Protein AF-A0A9W7BQ48-F1 (afdb_monomer)

Nearest PDB structures (foldseek):
  4i5k-assembly2_B  TM=8.825E-01  e=1.723E-13  Homo sapiens
  4i5l-assembly2_E  TM=8.790E-01  e=3.428E-13  Homo sapiens
  4i5n-assembly1_B  TM=8.085E-01  e=9.091E-14  Homo sapiens
  4mew-assembly1_A  TM=7.853E-01  e=2.202E-13  Homo sapiens
  5x9a-assembly1_B  TM=6.390E-01  e=7.083E-02  Ciona intestinalis

Mean predicted aligned error: 8.38 Å

Solvent-accessible surface area (backbone atoms only — not comparable to full-atom values): 18938 Å² total; per-residue (Å²): 135,61,73,70,65,63,70,73,49,79,52,48,102,82,70,46,66,57,66,67,61,51,49,53,51,51,50,47,54,50,50,44,53,50,52,48,57,56,53,57,77,43,28,85,76,74,73,63,37,31,37,64,70,33,46,31,54,52,48,57,68,42,36,74,78,26,72,77,43,50,81,55,60,76,90,48,45,66,60,44,26,48,55,53,37,48,53,50,44,52,72,64,22,77,80,69,77,60,48,33,47,48,73,59,51,57,74,28,71,67,44,50,55,54,57,47,61,65,43,88,93,56,72,51,86,82,35,71,76,27,58,65,48,40,45,52,58,50,49,54,50,58,70,38,29,78,85,68,80,75,43,35,45,70,78,31,57,59,67,49,45,74,44,95,92,54,63,41,39,58,31,66,61,46,55,52,30,47,45,61,67,46,89,47,48,70,84,64,93,53,92,82,65,63,89,54,72,33,26,35,41,65,72,53,48,49,56,49,53,54,26,71,78,29,34,81,39,73,52,16,42,50,55,52,45,61,47,58,23,79,82,50,82,40,42,37,71,67,46,54,52,60,33,39,50,50,46,46,51,54,33,47,77,69,76,40,90,63,82,56,69,69,55,58,51,51,50,53,47,67,62,34,60,32,92,45,93,70,37,38,31,70,68,28,34,61,68,45,73,48,40,34,59,57,49,32,52,44,33,19,47,47,47,27,51,52,61,75,40,43,71,61,55,54,52,57,58,55,54,68,76,66,74,82,85,82,84,83,81,90,129

Radius of gyration: 24.09 Å; Cα contacts (8 Å, |Δi|>4): 356; chains: 1; bounding box: 65×63×69 Å

Foldseek 3Di:
DDPVLLVPADADPVRHGDPVVSVVVVVLVVVLVVQLVVLCVLPPVNPQKHFLVSQLVVVLVCQCVQVLRVPDDPVCSNLLSLLLSLVCCLPQVLVNPRIHRSVCSSPDVSVVLVVVSRDPPDDLVPRCSGPVNSVVLVVLVVVLCPVPPQWHWLVSVQPRQADPVHGFRWFSLLSQLLQQQPDFADPDPDPPDDRRGGTHHSSSSSSVNSLLVPQLDLSSLSVLCSSQVVPDQWHFLVSQCSQVVRLCVVCVVVVHHDDDSVVLRVVLLVQLVDPDSGTHGSVSLNVSSCVSLSSQCRTTSVSVVCVVCVVVVVVVVVVVVVPPDDDDDDD

Organism: NCBI:txid1714386

pLDDT: mean 87.26, std 12.94, range [38.34, 98.06]

Secondary structure (DSSP, 8-state):
--HHHHTTS---TTSPPPHHHHHHHHHHHHHHHHHHHHHHTT-TTSSSEEEHHHHHHHHHHHGGGSHHHHTS-GGGHHHHHHHHHHHHHHHH-TT--SEEEHHHHHTSHHHHHHHHTTSTTS-GGG-TTSHHHHHHHHHHHHHH-SS-SSSB-HHHHTT--EETTEE--B-HHHHHHHHHHS--B-----TTPPTT--BB-HHHHHHHHHHHHTTTSHHHHHHHHHHHTTT-SSB-HHHHHHHHHHHHHHHHHTT-PPPPHHHHHHHHHHHH--SBTTBB-HHHHHHHS-HHHHHHHHHBHHHHHHHHTHHHHHHHHHHHHH-----PPP-

Structure (mmCIF, N/CA/C/O backbone):
data_AF-A0A9W7BQ48-F1
#
_entry.id   AF-A0A9W7BQ48-F1
#
loop_
_atom_site.group_PDB
_atom_site.id
_atom_site.type_symbol
_atom_site.label_atom_id
_atom_site.label_alt_id
_atom_site.label_comp_id
_atom_site.label_asym_id
_atom_site.label_entity_id
_atom_site.label_seq_id
_atom_site.pdbx_PDB_ins_code
_atom_site.Cartn_x
_atom_site.Cartn_y
_atom_site.Cartn_z
_atom_site.occupancy
_atom_site.B_iso_or_equiv
_atom_site.auth_seq_id
_atom_site.auth_comp_id
_atom_site.auth_asym_id
_atom_site.auth_atom_id
_atom_site.pdbx_PDB_model_num
ATOM 1 N N . MET A 1 1 ? 6.468 -21.454 -33.752 1.00 61.09 1 MET A N 1
ATOM 2 C CA . MET A 1 1 ? 5.159 -21.117 -33.147 1.00 61.09 1 MET A CA 1
ATOM 3 C C . MET A 1 1 ? 4.303 -22.370 -33.144 1.00 61.09 1 MET A C 1
ATOM 5 O O . MET A 1 1 ? 4.308 -23.070 -34.148 1.00 61.09 1 MET A O 1
ATOM 9 N N . SER A 1 2 ? 3.637 -22.690 -32.036 1.00 71.69 2 SER A N 1
ATOM 10 C CA . SER A 1 2 ? 2.761 -23.864 -31.950 1.00 71.69 2 SER A CA 1
ATOM 11 C C . SER A 1 2 ? 1.360 -23.558 -32.507 1.00 71.69 2 SER A C 1
ATOM 13 O O . SER A 1 2 ? 0.922 -22.407 -32.441 1.00 71.69 2 SER A O 1
ATOM 15 N N . PRO A 1 3 ? 0.606 -24.568 -32.983 1.00 67.50 3 PRO A N 1
ATOM 16 C CA . PRO A 1 3 ? -0.796 -24.403 -33.387 1.00 67.50 3 PRO A CA 1
ATOM 17 C C . PRO A 1 3 ? -1.691 -23.806 -32.285 1.00 67.50 3 PRO A C 1
ATOM 19 O O . PRO A 1 3 ? -2.599 -23.029 -32.567 1.00 67.50 3 PRO A O 1
ATOM 22 N N . SER A 1 4 ? -1.381 -24.077 -31.011 1.00 70.44 4 SER A N 1
ATOM 23 C CA . SER A 1 4 ? -2.081 -23.508 -29.849 1.00 70.44 4 SER A CA 1
ATOM 24 C C . SER A 1 4 ? -1.967 -21.980 -29.727 1.00 70.44 4 SER A C 1
ATOM 26 O O . SER A 1 4 ? -2.855 -21.338 -29.163 1.00 70.44 4 SER A O 1
ATOM 28 N N . PHE A 1 5 ? -0.915 -21.372 -30.288 1.00 69.69 5 PHE A N 1
ATOM 29 C CA . PHE A 1 5 ? -0.767 -19.915 -30.329 1.00 69.69 5 PHE A CA 1
ATOM 30 C C . PHE A 1 5 ? -1.817 -19.271 -31.243 1.00 69.69 5 PHE A C 1
ATOM 32 O O . PHE A 1 5 ? -2.400 -18.255 -30.879 1.00 69.69 5 PHE A O 1
ATOM 39 N N . PHE A 1 6 ? -2.112 -19.891 -32.390 1.00 67.69 6 PHE A N 1
ATOM 40 C CA . PHE A 1 6 ? -3.128 -19.414 -33.334 1.00 67.69 6 PHE A CA 1
ATOM 41 C C . PHE A 1 6 ? -4.556 -19.652 -32.827 1.00 67.69 6 PHE A C 1
ATOM 43 O O . PHE A 1 6 ? -5.416 -18.797 -33.010 1.00 67.69 6 PHE A O 1
ATOM 50 N N . LEU A 1 7 ? -4.793 -20.762 -32.120 1.00 69.00 7 LEU A N 1
ATOM 51 C CA . LEU A 1 7 ? -6.108 -21.108 -31.561 1.00 69.00 7 LEU A CA 1
ATOM 52 C C . LEU A 1 7 ? -6.559 -20.215 -30.395 1.00 69.00 7 LEU A C 1
ATOM 54 O O . LEU A 1 7 ? -7.709 -20.291 -29.982 1.00 69.00 7 LEU A O 1
ATOM 58 N N . SER A 1 8 ? -5.671 -19.384 -29.846 1.00 72.19 8 SER A N 1
ATOM 59 C CA . SER A 1 8 ? -6.004 -18.465 -28.747 1.00 72.19 8 SER A CA 1
ATOM 60 C C . SER A 1 8 ? -6.420 -17.067 -29.215 1.00 72.19 8 SER A C 1
ATOM 62 O O . SER A 1 8 ? -6.626 -16.187 -28.385 1.00 72.19 8 SER A O 1
ATOM 64 N N . PHE A 1 9 ? -6.553 -16.852 -30.526 1.00 78.06 9 PHE A N 1
ATOM 65 C CA . PHE A 1 9 ? -7.160 -15.646 -31.086 1.00 78.06 9 PHE A CA 1
ATOM 66 C C . PHE A 1 9 ? -8.614 -15.922 -31.464 1.00 78.06 9 PHE A C 1
ATOM 68 O O . PHE A 1 9 ? -8.902 -16.953 -32.067 1.00 78.06 9 PHE A O 1
ATOM 75 N N . THR A 1 10 ? -9.513 -14.985 -31.160 1.00 77.75 10 THR A N 1
ATOM 76 C CA . THR A 1 10 ? -10.912 -15.057 -31.596 1.00 77.75 10 THR A CA 1
ATOM 77 C C . THR A 1 10 ? -10.974 -14.878 -33.117 1.00 77.75 10 THR A C 1
ATOM 79 O O . THR A 1 10 ? -10.597 -13.804 -33.602 1.00 77.75 10 THR A O 1
ATOM 82 N N . PRO A 1 11 ? -11.397 -15.896 -33.888 1.00 78.56 11 PRO A N 1
ATOM 83 C CA . PRO A 1 11 ? -11.539 -15.765 -35.330 1.00 78.56 11 PRO A CA 1
ATOM 84 C C . PRO A 1 11 ? -12.751 -14.890 -35.667 1.00 78.56 11 PRO A C 1
ATOM 86 O O . PRO A 1 11 ? -13.749 -14.894 -34.947 1.00 78.56 11 PRO A O 1
ATOM 89 N N . ASP A 1 12 ? -12.688 -14.171 -36.785 1.00 79.94 12 ASP A N 1
ATOM 90 C CA . ASP A 1 12 ? -13.868 -13.532 -37.364 1.00 79.94 12 ASP A CA 1
ATOM 91 C C . ASP A 1 12 ? -14.854 -14.578 -37.924 1.00 79.94 12 ASP A C 1
ATOM 93 O O . ASP A 1 12 ? -14.580 -15.780 -37.965 1.00 79.94 12 ASP A O 1
ATOM 97 N N . THR A 1 13 ? -16.007 -14.123 -38.418 1.00 78.56 13 THR A N 1
ATOM 98 C CA . THR A 1 13 ? -17.033 -14.985 -39.039 1.00 78.56 13 THR A CA 1
ATOM 99 C C . THR A 1 13 ? -16.534 -15.779 -40.256 1.00 78.56 13 THR A C 1
ATOM 101 O O . THR A 1 13 ? -17.230 -16.675 -40.727 1.00 78.56 13 THR A O 1
ATOM 104 N N . LYS A 1 14 ? -15.331 -15.482 -40.767 1.00 80.25 14 LYS A N 1
ATOM 105 C CA . LYS A 1 14 ? -14.659 -16.172 -41.876 1.00 80.25 14 LYS A CA 1
ATOM 106 C C . LYS A 1 14 ? -13.442 -16.991 -41.415 1.00 80.25 14 LYS A C 1
ATOM 108 O O . LYS A 1 14 ? -12.676 -17.450 -42.259 1.00 80.25 14 LYS A O 1
ATOM 113 N N . GLY A 1 15 ? -13.243 -17.174 -40.107 1.00 79.00 15 GLY A N 1
ATOM 114 C CA . GLY A 1 15 ? -12.139 -17.955 -39.541 1.00 79.00 15 GLY A CA 1
ATOM 115 C C . GLY A 1 15 ? -10.769 -17.266 -39.588 1.00 79.00 15 GLY A C 1
ATOM 116 O O . GLY A 1 15 ? -9.749 -17.930 -39.416 1.00 79.00 15 GLY A O 1
ATOM 117 N N . ARG A 1 16 ? -10.712 -15.953 -39.841 1.00 82.81 16 ARG A N 1
ATOM 118 C CA . ARG A 1 16 ? -9.465 -15.176 -39.931 1.00 82.81 16 ARG A CA 1
ATOM 119 C C . ARG A 1 16 ? -9.164 -14.497 -38.602 1.00 82.81 16 ARG A C 1
ATOM 121 O O . ARG A 1 16 ? -10.072 -14.122 -37.870 1.00 82.81 16 ARG A O 1
ATOM 128 N N . ILE A 1 17 ? -7.885 -14.285 -38.318 1.00 84.69 17 ILE A N 1
ATOM 129 C CA . ILE A 1 17 ? -7.434 -13.566 -37.121 1.00 84.69 17 ILE A CA 1
ATOM 130 C C . ILE A 1 17 ? -7.028 -12.134 -37.476 1.00 84.69 17 ILE A C 1
ATOM 132 O O . ILE A 1 17 ? -6.494 -11.880 -38.556 1.00 84.69 17 ILE A O 1
ATOM 136 N N . SER A 1 18 ? -7.260 -11.194 -36.560 1.00 84.62 18 SER A N 1
ATOM 137 C CA . SER A 1 18 ? -6.804 -9.809 -36.716 1.00 84.62 18 SER A CA 1
ATOM 138 C C . SER A 1 18 ? -5.276 -9.750 -36.765 1.00 84.62 18 SER A C 1
ATOM 140 O O . SER A 1 18 ? -4.601 -10.172 -35.821 1.00 84.62 18 SER A O 1
ATOM 142 N N . ALA A 1 19 ? -4.731 -9.190 -37.849 1.00 82.81 19 ALA A N 1
ATOM 143 C CA . ALA A 1 19 ? -3.292 -8.992 -38.007 1.00 82.81 19 ALA A CA 1
ATOM 144 C C . ALA A 1 19 ? -2.715 -8.125 -36.876 1.00 82.81 19 ALA A C 1
ATOM 146 O O . ALA A 1 19 ? -1.655 -8.439 -36.339 1.00 82.81 19 ALA A O 1
ATOM 147 N N . THR A 1 20 ? -3.447 -7.092 -36.452 1.00 82.06 20 THR A N 1
ATOM 148 C CA . THR A 1 20 ? -3.055 -6.199 -35.355 1.00 82.06 20 THR A CA 1
ATOM 149 C C . THR A 1 20 ? -2.996 -6.939 -34.021 1.00 82.06 20 THR A C 1
ATOM 151 O O . THR A 1 20 ? -2.010 -6.833 -33.294 1.00 82.06 20 THR A O 1
ATOM 154 N N . SER A 1 21 ? -4.018 -7.742 -33.705 1.00 79.44 21 SER A N 1
ATOM 155 C CA . SER A 1 21 ? -4.054 -8.531 -32.466 1.00 79.44 21 SER A CA 1
ATOM 156 C C . SER A 1 21 ? -2.951 -9.589 -32.447 1.00 79.44 21 SER A C 1
ATOM 158 O O . SER A 1 21 ? -2.291 -9.780 -31.424 1.00 79.44 21 SER A O 1
ATOM 160 N N . PHE A 1 22 ? -2.713 -10.241 -33.589 1.00 81.56 22 PHE A N 1
ATOM 161 C CA . PHE A 1 22 ? -1.625 -11.197 -33.760 1.00 81.56 22 PHE A CA 1
ATOM 162 C C . PHE A 1 22 ? -0.256 -10.546 -33.551 1.00 81.56 22 PHE A C 1
ATOM 164 O O . PHE A 1 22 ? 0.537 -11.032 -32.743 1.00 81.56 22 PHE A O 1
ATOM 171 N N . PHE A 1 23 ? -0.003 -9.421 -34.224 1.00 80.75 23 PHE A N 1
ATOM 172 C CA . PHE A 1 23 ? 1.250 -8.682 -34.112 1.00 80.75 23 PHE A CA 1
ATOM 173 C C . PHE A 1 23 ? 1.495 -8.204 -32.678 1.00 80.75 23 PHE A C 1
ATOM 175 O O . PHE A 1 23 ? 2.565 -8.454 -32.131 1.00 80.75 23 PHE A O 1
ATOM 182 N N . LYS A 1 24 ? 0.482 -7.628 -32.015 1.00 78.56 24 LYS A N 1
ATOM 183 C CA . LYS A 1 24 ? 0.572 -7.192 -30.612 1.00 78.56 24 LYS A CA 1
ATOM 184 C C . LYS A 1 24 ? 0.992 -8.337 -29.687 1.00 78.56 24 LYS A C 1
ATOM 186 O O . LYS A 1 24 ? 1.886 -8.175 -28.859 1.00 78.56 24 LYS A O 1
ATOM 191 N N . ARG A 1 25 ? 0.391 -9.519 -29.850 1.00 77.88 25 ARG A N 1
ATOM 192 C CA . ARG A 1 25 ? 0.705 -10.687 -29.016 1.00 77.88 25 ARG A CA 1
ATOM 193 C C . ARG A 1 25 ? 2.075 -11.291 -29.325 1.00 77.88 25 ARG A C 1
ATOM 195 O O . ARG A 1 25 ? 2.755 -11.741 -28.406 1.00 77.88 25 ARG A O 1
ATOM 202 N N . LEU A 1 26 ? 2.499 -11.276 -30.589 1.00 81.12 26 LEU A N 1
ATOM 203 C CA . LEU A 1 26 ? 3.849 -11.681 -30.978 1.00 81.12 26 LEU A CA 1
ATOM 204 C C . LEU A 1 26 ? 4.900 -10.742 -30.368 1.00 81.12 26 LEU A C 1
ATOM 206 O O . LEU A 1 26 ? 5.841 -11.216 -29.733 1.00 81.12 26 LEU A O 1
ATOM 210 N N . CYS A 1 27 ? 4.706 -9.428 -30.494 1.00 79.75 27 CYS A N 1
ATOM 211 C CA . CYS A 1 27 ? 5.574 -8.415 -29.898 1.00 79.75 27 CYS A CA 1
ATOM 212 C C . CYS A 1 27 ? 5.636 -8.547 -28.374 1.00 79.75 27 CYS A C 1
ATOM 214 O O . CYS A 1 27 ? 6.732 -8.565 -27.820 1.00 79.75 27 CYS A O 1
ATOM 216 N N . SER A 1 28 ? 4.496 -8.738 -27.704 1.00 77.69 28 SER A N 1
ATOM 217 C CA . SER A 1 28 ? 4.438 -8.992 -26.257 1.00 77.69 28 SER A CA 1
ATOM 218 C C . SER A 1 28 ? 5.223 -10.251 -25.863 1.00 77.69 28 SER A C 1
ATOM 220 O O . SER A 1 28 ? 6.060 -10.198 -24.965 1.00 77.69 28 SER A O 1
ATOM 222 N N . SER A 1 29 ? 5.058 -11.365 -26.589 1.00 80.12 29 SER A N 1
ATOM 223 C CA . SER A 1 29 ? 5.810 -12.598 -26.318 1.00 80.12 29 SER A CA 1
ATOM 224 C C . SER A 1 29 ? 7.320 -12.426 -26.504 1.00 80.12 29 SER A C 1
ATOM 226 O O . SER A 1 29 ? 8.095 -13.012 -25.746 1.00 80.12 29 SER A O 1
ATOM 228 N N . ILE A 1 30 ? 7.748 -11.659 -27.511 1.00 83.69 30 ILE A N 1
ATOM 229 C CA . ILE A 1 30 ? 9.165 -11.350 -27.739 1.00 83.69 30 ILE A CA 1
ATOM 230 C C . ILE A 1 30 ? 9.687 -10.427 -26.636 1.00 83.69 30 ILE A C 1
ATOM 232 O O . ILE A 1 30 ? 10.779 -10.666 -26.128 1.00 83.69 30 ILE A O 1
ATOM 236 N N . CYS A 1 31 ? 8.913 -9.412 -26.244 1.00 82.38 31 CYS A N 1
ATOM 237 C CA . CYS A 1 31 ? 9.256 -8.489 -25.165 1.00 82.38 31 CYS A CA 1
ATOM 238 C C . CYS A 1 31 ? 9.466 -9.249 -23.852 1.00 82.38 31 CYS A C 1
ATOM 240 O O . CYS A 1 31 ? 10.546 -9.193 -23.280 1.00 82.38 31 CYS A O 1
ATOM 242 N N . ILE A 1 32 ? 8.509 -10.093 -23.464 1.00 83.12 32 ILE A N 1
ATOM 243 C CA . ILE A 1 32 ? 8.599 -10.987 -22.301 1.00 83.12 32 ILE A CA 1
ATOM 244 C C . ILE A 1 32 ? 9.861 -11.859 -22.345 1.00 83.12 32 ILE A C 1
ATOM 246 O O . ILE A 1 32 ? 10.568 -11.987 -21.343 1.00 83.12 32 ILE A O 1
ATOM 250 N N . ALA A 1 33 ? 10.165 -12.465 -23.498 1.00 86.00 33 ALA A N 1
ATOM 251 C CA . ALA A 1 33 ? 11.349 -13.308 -23.649 1.00 86.00 33 ALA A CA 1
ATOM 252 C C . ALA A 1 33 ? 12.650 -12.503 -23.505 1.00 86.00 33 ALA A C 1
ATOM 254 O O . ALA A 1 33 ? 13.554 -12.941 -22.794 1.00 86.00 33 ALA A O 1
ATOM 255 N N . LYS A 1 34 ? 12.724 -11.320 -24.126 1.00 87.75 34 LYS A N 1
ATOM 256 C CA . LYS A 1 34 ? 13.857 -10.396 -23.995 1.00 87.75 34 LYS A CA 1
ATOM 257 C C . LYS A 1 34 ? 14.027 -9.942 -22.548 1.00 87.75 34 LYS A C 1
ATOM 259 O O . LYS A 1 34 ? 15.100 -10.140 -21.998 1.00 87.75 34 LYS A O 1
ATOM 264 N N . THR A 1 35 ? 12.968 -9.448 -21.907 1.00 89.88 35 THR A N 1
ATOM 265 C CA . THR A 1 35 ? 12.976 -9.019 -20.502 1.00 89.88 35 THR A CA 1
ATOM 266 C C . THR A 1 35 ? 13.438 -10.143 -19.583 1.00 89.88 35 THR A C 1
ATOM 268 O O . THR A 1 35 ? 14.274 -9.921 -18.714 1.00 89.88 35 THR A O 1
ATOM 271 N N . ARG A 1 36 ? 12.973 -11.380 -19.802 1.00 91.88 36 ARG A N 1
ATOM 272 C CA . ARG A 1 36 ? 13.435 -12.537 -19.025 1.00 91.88 36 ARG A CA 1
ATOM 273 C C . ARG A 1 36 ? 14.937 -12.770 -19.161 1.00 91.88 36 ARG A C 1
ATOM 275 O O . ARG A 1 36 ? 15.579 -13.029 -18.149 1.00 91.88 36 ARG A O 1
ATOM 282 N N . ILE A 1 37 ? 15.472 -12.712 -20.380 1.00 90.94 37 ILE A N 1
ATOM 283 C CA . ILE A 1 37 ? 16.912 -12.865 -20.631 1.00 90.94 37 ILE A CA 1
ATOM 284 C C . ILE A 1 37 ? 17.678 -11.719 -19.965 1.00 90.94 37 ILE A C 1
ATOM 286 O O . ILE A 1 37 ? 18.649 -11.969 -19.262 1.00 90.94 37 ILE A O 1
ATOM 290 N N . THR A 1 38 ? 17.205 -10.480 -20.109 1.00 92.56 38 THR A N 1
ATOM 291 C CA . THR A 1 38 ? 17.810 -9.304 -19.474 1.00 92.56 38 THR A CA 1
ATOM 292 C C . THR A 1 38 ? 17.892 -9.469 -17.959 1.00 92.56 38 THR A C 1
ATOM 294 O O . THR A 1 38 ? 18.960 -9.306 -17.383 1.00 92.56 38 THR A O 1
ATOM 297 N N . LEU A 1 39 ? 16.795 -9.868 -17.312 1.00 94.06 39 LEU A N 1
ATOM 298 C CA . LEU A 1 39 ? 16.737 -10.061 -15.861 1.00 94.06 39 LEU A CA 1
ATOM 299 C C . LEU A 1 39 ? 17.662 -11.173 -15.357 1.00 94.06 39 LEU A C 1
ATOM 301 O O . LEU A 1 39 ? 18.112 -11.107 -14.218 1.00 94.06 39 LEU A O 1
ATOM 305 N N . GLN A 1 40 ? 17.988 -12.175 -16.180 1.00 93.12 40 GLN A N 1
ATOM 306 C CA . GLN A 1 40 ? 18.960 -13.203 -15.793 1.00 93.12 40 GLN A CA 1
ATOM 307 C C . GLN A 1 40 ? 20.359 -12.626 -15.561 1.00 93.12 40 GLN A C 1
ATOM 309 O O . GLN A 1 40 ? 21.070 -13.135 -14.702 1.00 93.12 40 GLN A O 1
ATOM 314 N N . PHE A 1 41 ? 20.740 -11.546 -16.250 1.00 93.50 41 PHE A N 1
ATOM 315 C CA . PHE A 1 41 ? 22.026 -10.881 -16.010 1.00 93.50 41 PHE A CA 1
ATOM 316 C C . PHE A 1 41 ? 22.093 -10.157 -14.657 1.00 93.50 41 PHE A C 1
ATOM 318 O O . PHE A 1 41 ? 23.189 -9.869 -14.183 1.00 93.50 41 PHE A O 1
ATOM 325 N N . TYR A 1 42 ? 20.946 -9.894 -14.021 1.00 93.88 42 TYR A N 1
ATOM 326 C CA . TYR A 1 42 ? 20.866 -9.273 -12.696 1.00 93.88 42 TYR A CA 1
ATOM 327 C C . TYR A 1 42 ? 20.793 -10.299 -11.556 1.00 93.88 42 TYR A C 1
ATOM 329 O O . TYR A 1 42 ? 20.975 -9.930 -10.399 1.00 93.88 42 TYR A O 1
ATOM 337 N N . ASP A 1 43 ? 20.567 -11.586 -11.845 1.00 92.88 43 ASP A N 1
ATOM 338 C CA . ASP A 1 43 ? 20.559 -12.641 -10.826 1.00 92.88 43 ASP A CA 1
ATOM 339 C C . ASP A 1 43 ? 21.983 -13.011 -10.403 1.00 92.88 43 ASP A C 1
ATOM 341 O O . ASP A 1 43 ? 22.543 -14.034 -10.796 1.00 92.88 43 ASP A O 1
ATOM 345 N N . GLN A 1 44 ? 22.559 -12.181 -9.535 1.00 86.62 44 GLN A N 1
ATOM 346 C CA . GLN A 1 44 ? 23.889 -12.403 -8.966 1.00 86.62 44 GLN A CA 1
ATOM 347 C C . GLN A 1 44 ? 23.993 -13.739 -8.213 1.00 86.62 44 GLN A C 1
ATOM 349 O O . GLN A 1 44 ? 25.079 -14.299 -8.071 1.00 86.62 44 GLN A O 1
ATOM 354 N N . SER A 1 45 ? 22.866 -14.249 -7.708 1.00 86.06 45 SER A 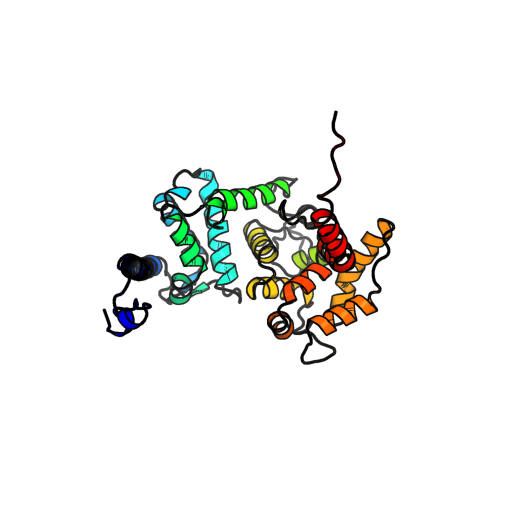N 1
ATOM 355 C CA . SER A 1 45 ? 22.809 -15.470 -6.906 1.00 86.06 45 SER A CA 1
ATOM 356 C C . SER A 1 45 ? 22.696 -16.752 -7.736 1.00 86.06 45 SER A C 1
ATOM 358 O O . SER A 1 45 ? 22.900 -17.838 -7.190 1.00 86.06 45 SER A O 1
ATOM 360 N N . ASN A 1 46 ? 22.378 -16.639 -9.033 1.00 87.06 46 ASN A N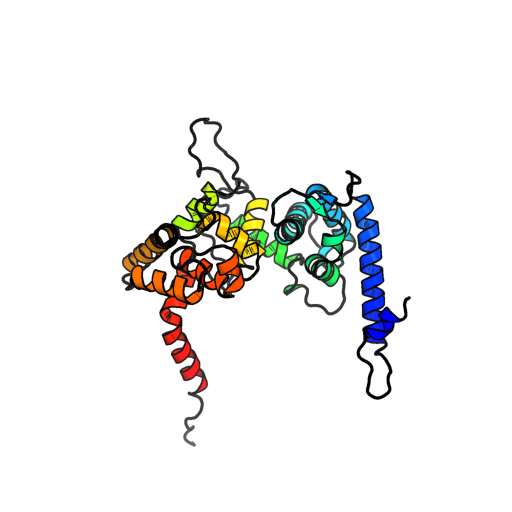 1
ATOM 361 C CA . ASN A 1 46 ? 22.043 -17.741 -9.939 1.00 87.06 46 ASN A CA 1
ATOM 362 C C . ASN A 1 46 ? 20.956 -18.690 -9.388 1.00 87.06 46 ASN A C 1
ATOM 364 O O . ASN A 1 46 ? 20.995 -19.901 -9.617 1.00 87.06 46 ASN A O 1
ATOM 368 N N . ARG A 1 47 ? 19.981 -18.161 -8.636 1.00 90.81 47 ARG A N 1
ATOM 369 C CA . ARG A 1 47 ? 18.886 -18.947 -8.024 1.00 90.81 47 ARG A CA 1
ATOM 370 C C . ARG A 1 47 ? 17.564 -18.851 -8.786 1.00 90.81 47 ARG A C 1
ATOM 372 O O . ARG A 1 47 ? 16.580 -19.478 -8.397 1.00 90.81 47 ARG A O 1
ATOM 379 N N . GLY A 1 48 ? 17.519 -18.078 -9.867 1.00 93.31 48 GLY A N 1
ATOM 380 C CA . GLY A 1 48 ? 16.298 -17.739 -10.593 1.00 93.31 48 GLY A CA 1
ATOM 381 C C . GLY A 1 48 ? 15.422 -16.719 -9.859 1.00 93.31 48 GLY A C 1
ATOM 382 O O . GLY A 1 48 ? 14.228 -16.607 -10.160 1.00 93.31 48 GLY A O 1
ATOM 383 N N . THR A 1 49 ? 15.992 -15.993 -8.896 1.00 95.56 49 THR A N 1
ATOM 384 C CA . THR A 1 49 ? 15.317 -15.001 -8.048 1.00 95.56 49 THR A CA 1
ATOM 385 C C . THR A 1 49 ? 16.125 -13.714 -8.011 1.00 95.56 49 THR A C 1
ATOM 387 O O . THR A 1 49 ? 17.345 -13.774 -7.935 1.00 95.56 49 THR A O 1
ATOM 390 N N . LEU A 1 50 ? 15.454 -12.569 -7.992 1.00 96.62 50 LEU A N 1
ATOM 391 C CA . LEU A 1 50 ? 16.077 -11.255 -7.857 1.00 96.62 50 LEU A CA 1
ATOM 392 C C . LEU A 1 50 ? 15.819 -10.710 -6.462 1.00 96.62 50 LEU A C 1
ATOM 394 O O . LEU A 1 50 ? 14.675 -10.725 -6.006 1.00 96.62 50 LEU A O 1
ATOM 398 N N . ARG A 1 51 ? 16.867 -10.243 -5.785 1.00 95.81 51 ARG A N 1
ATOM 399 C CA . ARG A 1 51 ? 16.729 -9.467 -4.549 1.00 95.81 51 ARG A CA 1
ATOM 400 C C . ARG A 1 51 ? 16.305 -8.044 -4.878 1.00 95.81 51 ARG A C 1
ATOM 402 O O . ARG A 1 51 ? 16.404 -7.612 -6.024 1.00 95.81 51 ARG A O 1
ATOM 409 N N . GLU A 1 52 ? 15.906 -7.301 -3.854 1.00 95.12 52 GLU A N 1
ATOM 410 C CA . GLU A 1 52 ? 15.546 -5.886 -3.989 1.00 95.12 52 GLU A CA 1
ATOM 411 C C . GLU A 1 52 ? 16.626 -5.086 -4.735 1.00 95.12 52 GLU A C 1
ATOM 413 O O . GLU A 1 52 ? 16.325 -4.471 -5.749 1.00 95.12 52 GLU A O 1
ATOM 418 N N . THR A 1 53 ? 17.898 -5.218 -4.345 1.00 95.75 53 THR A N 1
ATOM 419 C CA . THR A 1 53 ? 19.031 -4.550 -5.015 1.00 95.75 53 THR A CA 1
ATOM 420 C C . THR A 1 53 ? 19.192 -4.940 -6.484 1.00 95.75 53 THR A C 1
ATOM 422 O O . THR A 1 53 ? 19.644 -4.147 -7.305 1.00 95.75 53 THR A O 1
ATOM 425 N N . ASP A 1 54 ? 18.857 -6.183 -6.835 1.00 96.81 54 ASP A N 1
ATOM 426 C CA . ASP A 1 54 ? 18.973 -6.671 -8.208 1.00 96.81 54 ASP A CA 1
ATOM 427 C C . ASP A 1 54 ? 17.867 -6.044 -9.083 1.00 96.81 54 ASP A C 1
ATOM 429 O O . ASP A 1 54 ? 18.116 -5.675 -10.232 1.00 96.81 54 ASP A O 1
ATOM 433 N N . VAL A 1 55 ? 16.668 -5.850 -8.514 1.00 96.75 55 VAL A N 1
ATOM 434 C CA . VAL A 1 55 ? 15.566 -5.110 -9.150 1.00 96.75 55 VAL A CA 1
ATOM 435 C C . VAL A 1 55 ? 15.895 -3.619 -9.258 1.00 96.75 55 VAL A C 1
ATOM 437 O O . VAL A 1 55 ? 15.685 -3.046 -10.323 1.00 96.75 55 VAL A O 1
ATOM 440 N N . GLU A 1 56 ? 16.473 -3.004 -8.222 1.00 97.38 56 GLU A N 1
ATOM 441 C CA . GLU A 1 56 ? 16.900 -1.595 -8.253 1.00 97.38 56 GLU A CA 1
ATOM 442 C C . GLU A 1 56 ? 17.872 -1.326 -9.404 1.00 97.38 56 GLU A C 1
ATOM 444 O O . GLU A 1 56 ? 17.669 -0.405 -10.194 1.00 97.38 56 GLU A O 1
ATOM 449 N N . ASN A 1 57 ? 18.893 -2.177 -9.547 1.00 96.88 57 ASN A N 1
ATOM 450 C CA . ASN A 1 57 ? 19.870 -2.076 -10.630 1.00 96.88 57 ASN A CA 1
ATOM 451 C C . ASN A 1 57 ? 19.222 -2.236 -12.010 1.00 96.88 57 ASN A C 1
ATOM 453 O O . ASN A 1 57 ? 19.579 -1.523 -12.949 1.00 96.88 57 ASN A O 1
ATOM 457 N N . TYR A 1 58 ? 18.269 -3.162 -12.140 1.00 96.00 58 TYR A N 1
ATOM 458 C CA . TYR A 1 58 ? 17.524 -3.342 -13.382 1.00 96.00 58 TYR A CA 1
ATOM 459 C C . TYR A 1 58 ? 16.721 -2.090 -13.746 1.00 96.00 58 TYR A C 1
ATOM 461 O O . TYR A 1 58 ? 16.818 -1.622 -14.879 1.00 96.00 58 TYR A O 1
ATOM 469 N N . ILE A 1 59 ? 15.976 -1.521 -12.794 1.00 96.25 59 ILE A N 1
ATOM 470 C CA . ILE A 1 59 ? 15.189 -0.305 -13.026 1.00 96.25 59 ILE A CA 1
ATOM 471 C C . ILE A 1 59 ? 16.098 0.877 -13.355 1.00 96.25 59 ILE A C 1
ATOM 473 O O . ILE A 1 59 ? 15.823 1.590 -14.315 1.00 96.25 59 ILE A O 1
ATOM 477 N N . PHE A 1 60 ? 17.195 1.065 -12.619 1.00 96.00 60 PHE A N 1
ATOM 478 C CA . PHE A 1 60 ? 18.139 2.154 -12.868 1.00 96.00 60 PHE A CA 1
ATOM 479 C C . PHE A 1 60 ? 18.674 2.132 -14.307 1.00 96.00 60 PHE A C 1
ATOM 481 O O . PHE A 1 60 ? 18.684 3.160 -14.982 1.00 96.00 60 PHE A O 1
ATOM 488 N N . ASN A 1 61 ? 19.054 0.951 -14.800 1.00 94.25 61 ASN A N 1
ATOM 489 C CA . ASN A 1 61 ? 19.552 0.786 -16.165 1.00 94.25 61 ASN A CA 1
ATOM 490 C C . ASN A 1 61 ? 18.453 0.897 -17.233 1.00 94.25 61 ASN A C 1
ATOM 492 O O . ASN A 1 61 ? 18.772 1.137 -18.391 1.00 94.25 61 ASN A O 1
ATOM 496 N N . LEU A 1 62 ? 17.181 0.735 -16.859 1.00 92.12 62 LEU A N 1
ATOM 497 C CA . LEU A 1 62 ? 16.040 0.848 -17.767 1.00 92.12 62 LEU A CA 1
ATOM 498 C C . LEU A 1 62 ? 15.595 2.304 -17.994 1.00 92.12 62 LEU A C 1
ATOM 500 O O . LEU A 1 62 ? 15.036 2.602 -19.046 1.00 92.12 62 LEU A O 1
ATOM 504 N N . ILE A 1 63 ? 15.848 3.215 -17.043 1.00 92.50 63 ILE A N 1
ATOM 505 C CA . ILE A 1 63 ? 15.486 4.645 -17.137 1.00 92.50 63 ILE A CA 1
ATOM 506 C C . ILE A 1 63 ? 15.865 5.283 -18.490 1.00 92.50 63 ILE A C 1
ATOM 508 O O . ILE A 1 63 ? 14.975 5.862 -19.115 1.00 92.50 63 ILE A O 1
ATOM 512 N N . PRO A 1 64 ? 17.123 5.201 -18.981 1.00 90.38 64 PRO A N 1
ATOM 513 C CA . PRO A 1 64 ? 17.503 5.849 -20.241 1.00 90.38 64 PRO A CA 1
ATOM 514 C C . PRO A 1 64 ? 16.823 5.239 -21.475 1.00 90.38 64 PRO A C 1
ATOM 516 O O . PRO A 1 64 ? 16.685 5.922 -22.489 1.00 90.38 64 PRO A O 1
ATOM 519 N N . ASP A 1 65 ? 16.385 3.981 -21.393 1.00 87.00 65 ASP A N 1
ATOM 520 C CA . ASP A 1 65 ? 15.760 3.255 -22.501 1.00 87.00 65 ASP A CA 1
ATOM 521 C C . ASP A 1 65 ? 14.246 3.522 -22.605 1.00 87.00 65 ASP A C 1
ATOM 523 O O . ASP A 1 65 ? 13.621 3.162 -23.606 1.00 87.00 65 ASP A O 1
ATOM 527 N N . LEU A 1 66 ? 13.639 4.150 -21.589 1.00 85.50 66 LEU A N 1
ATOM 528 C CA . LEU A 1 66 ? 12.214 4.483 -21.553 1.00 85.50 66 LEU A CA 1
ATOM 529 C C . LEU A 1 66 ? 12.000 5.979 -21.839 1.00 85.50 66 LEU A C 1
ATOM 531 O O . LEU A 1 66 ? 12.284 6.810 -20.972 1.00 85.50 66 LEU A O 1
ATOM 535 N N . PRO A 1 67 ? 11.431 6.357 -23.004 1.00 83.38 67 PRO A N 1
ATOM 536 C CA . PRO A 1 67 ? 11.283 7.762 -23.390 1.00 83.38 67 PRO A CA 1
ATOM 537 C C . PRO A 1 67 ? 10.586 8.662 -22.351 1.00 83.38 67 PRO A C 1
ATOM 539 O O . PRO A 1 67 ? 11.080 9.768 -22.130 1.00 83.38 67 PRO A O 1
ATOM 542 N N . PRO A 1 68 ? 9.509 8.230 -21.652 1.00 83.81 68 PRO A N 1
ATOM 543 C CA . PRO A 1 68 ? 8.877 9.067 -20.624 1.00 83.81 68 PRO A CA 1
ATOM 544 C C . PRO A 1 68 ? 9.748 9.326 -19.388 1.00 83.81 68 PRO A C 1
ATOM 546 O O . PRO A 1 68 ? 9.483 10.261 -18.634 1.00 83.81 68 PRO A O 1
ATOM 549 N N . LEU A 1 69 ? 10.767 8.495 -19.155 1.00 86.75 69 LEU A N 1
ATOM 550 C CA . LEU A 1 69 ? 11.660 8.591 -17.999 1.00 86.75 69 LEU A CA 1
ATOM 551 C C . LEU A 1 69 ? 12.994 9.257 -18.345 1.00 86.75 69 LEU A C 1
ATOM 553 O O . LEU A 1 69 ? 13.644 9.806 -17.461 1.00 86.75 69 LEU A O 1
ATOM 557 N N . ALA A 1 70 ? 13.386 9.259 -19.621 1.00 83.44 70 ALA A N 1
ATOM 558 C CA . ALA A 1 70 ? 14.681 9.760 -20.078 1.00 83.44 70 ALA A CA 1
ATOM 559 C C . ALA A 1 70 ? 14.926 11.252 -19.768 1.00 83.44 70 ALA A C 1
ATOM 561 O O . ALA A 1 70 ? 16.071 11.664 -19.607 1.00 83.44 70 ALA A O 1
ATOM 562 N N . ASN A 1 71 ? 13.864 12.058 -19.654 1.00 83.06 71 ASN A N 1
ATOM 563 C CA . ASN A 1 71 ? 13.953 13.495 -19.356 1.00 83.06 71 ASN A CA 1
ATOM 564 C C . ASN A 1 71 ? 13.950 13.818 -17.850 1.00 83.06 71 ASN A C 1
ATOM 566 O O . ASN A 1 71 ? 13.929 14.988 -17.464 1.00 83.06 71 ASN A O 1
ATOM 570 N N . MET A 1 72 ? 13.927 12.801 -16.991 1.00 90.25 72 MET A N 1
ATOM 571 C CA . MET A 1 72 ? 13.925 12.968 -15.544 1.00 90.25 72 MET A CA 1
ATOM 572 C C . MET A 1 72 ? 15.282 13.482 -15.045 1.00 90.25 72 MET A C 1
ATOM 574 O O . MET A 1 72 ? 16.336 13.106 -15.552 1.00 90.25 72 MET A O 1
ATOM 578 N N . SER A 1 73 ? 15.267 14.339 -14.021 1.00 91.75 73 SER A N 1
ATOM 579 C CA . SER A 1 73 ? 16.505 14.811 -13.393 1.00 91.75 73 SER A CA 1
ATOM 580 C C . SER A 1 73 ? 17.289 13.642 -12.796 1.00 91.75 73 SER A C 1
ATOM 582 O O . SER A 1 73 ? 16.739 12.842 -12.037 1.00 91.75 73 SER A O 1
ATOM 584 N N . THR A 1 74 ? 18.597 13.591 -13.055 1.00 92.00 74 THR A N 1
ATOM 585 C CA . THR A 1 74 ? 19.490 12.551 -12.519 1.00 92.00 74 THR A CA 1
ATOM 586 C C . THR A 1 74 ? 19.519 12.525 -10.992 1.00 92.00 74 THR A C 1
ATOM 588 O O . THR A 1 74 ? 19.668 11.457 -10.402 1.00 92.00 74 THR A O 1
ATOM 591 N N . ALA A 1 75 ? 19.294 13.672 -10.341 1.00 93.06 75 ALA A N 1
ATOM 592 C CA . ALA A 1 75 ? 19.171 13.769 -8.887 1.00 93.06 75 ALA A CA 1
ATOM 593 C C . ALA A 1 75 ? 17.943 13.017 -8.338 1.00 93.06 75 ALA A C 1
ATOM 595 O O . ALA A 1 75 ? 17.949 12.593 -7.186 1.00 93.06 75 ALA A O 1
ATOM 596 N N . PHE A 1 76 ? 16.906 12.823 -9.160 1.00 94.69 76 PHE A N 1
ATOM 597 C CA . PHE A 1 76 ? 15.684 12.119 -8.774 1.00 94.69 76 PHE A CA 1
ATOM 598 C C . PHE A 1 76 ? 15.739 10.606 -9.059 1.00 94.69 76 PHE A C 1
ATOM 600 O O . PHE A 1 76 ? 14.905 9.854 -8.558 1.00 94.69 76 PHE A O 1
ATOM 607 N N . HIS A 1 77 ? 16.747 10.124 -9.801 1.00 95.25 77 HIS A N 1
ATOM 608 C CA . HIS A 1 77 ? 16.869 8.703 -10.154 1.00 95.25 77 HIS A CA 1
ATOM 609 C C . HIS A 1 77 ? 16.804 7.752 -8.947 1.00 95.25 77 HIS A C 1
ATOM 611 O O . HIS A 1 77 ? 16.062 6.776 -9.039 1.00 95.25 77 HIS A O 1
ATOM 617 N N . PRO A 1 78 ? 17.506 7.991 -7.817 1.00 95.50 78 PRO A N 1
ATOM 618 C CA . PRO A 1 78 ? 17.449 7.071 -6.680 1.00 95.50 78 PRO A CA 1
ATOM 619 C C . PRO A 1 78 ? 16.028 6.907 -6.124 1.00 95.50 78 PRO A C 1
ATOM 621 O O . PRO A 1 78 ? 15.584 5.789 -5.871 1.00 95.50 78 PRO A O 1
ATOM 624 N N . PHE A 1 79 ? 15.285 8.010 -6.004 1.00 95.94 79 PHE A N 1
ATOM 625 C CA . PHE A 1 79 ? 13.915 8.002 -5.493 1.00 95.94 79 PHE A CA 1
ATOM 626 C C . PHE A 1 79 ? 12.960 7.303 -6.453 1.00 95.94 79 PHE A C 1
ATOM 628 O O . PHE A 1 79 ? 12.162 6.480 -6.013 1.00 95.94 79 PHE A O 1
ATOM 635 N N . TYR A 1 80 ? 13.096 7.548 -7.759 1.00 96.94 80 TYR A N 1
ATOM 636 C CA . TYR A 1 80 ? 12.340 6.817 -8.773 1.00 96.94 80 TYR A CA 1
ATOM 637 C C . TYR A 1 80 ? 12.599 5.306 -8.702 1.00 96.94 80 TYR A C 1
ATOM 639 O O . TYR A 1 80 ? 11.661 4.508 -8.688 1.00 96.94 80 TYR A O 1
ATOM 647 N N . VAL A 1 81 ? 13.873 4.905 -8.615 1.00 97.75 81 VAL A N 1
ATOM 648 C CA . VAL A 1 81 ? 14.268 3.495 -8.517 1.00 97.75 81 VAL A CA 1
ATOM 649 C C . VAL A 1 81 ? 13.651 2.844 -7.283 1.00 97.75 81 VAL A C 1
ATOM 651 O O . VAL A 1 81 ? 13.122 1.735 -7.393 1.00 97.75 81 VAL A O 1
ATOM 654 N N . PHE A 1 82 ? 13.649 3.525 -6.134 1.00 97.25 82 PHE A N 1
ATOM 655 C CA . PHE A 1 82 ? 12.967 3.034 -4.938 1.00 97.25 82 PHE A CA 1
ATOM 656 C C . PHE A 1 82 ? 11.456 2.923 -5.152 1.00 97.25 82 PHE A C 1
ATOM 658 O O . PHE A 1 82 ? 10.909 1.849 -4.911 1.00 97.25 82 PHE A O 1
ATOM 665 N N . THR A 1 83 ? 10.790 3.956 -5.676 1.00 97.19 83 THR A N 1
ATOM 666 C CA . THR A 1 83 ? 9.343 3.938 -5.954 1.00 97.19 83 THR A CA 1
ATOM 667 C C . THR A 1 83 ? 8.944 2.756 -6.840 1.00 97.19 83 THR A C 1
ATOM 669 O O . THR A 1 83 ? 8.060 1.969 -6.488 1.00 97.19 83 THR A O 1
ATOM 672 N N . ALA A 1 84 ? 9.633 2.582 -7.967 1.00 97.31 84 ALA A N 1
ATOM 673 C CA . ALA A 1 84 ? 9.374 1.502 -8.909 1.00 97.31 84 ALA A CA 1
ATOM 674 C C . ALA A 1 84 ? 9.679 0.123 -8.300 1.00 97.31 84 ALA A C 1
ATOM 676 O O . ALA A 1 84 ? 8.877 -0.808 -8.418 1.00 97.31 84 ALA A O 1
ATOM 677 N N . THR A 1 85 ? 10.810 -0.015 -7.602 1.00 97.94 85 THR A N 1
ATOM 678 C CA . THR A 1 85 ? 11.206 -1.284 -6.976 1.00 97.94 85 THR A CA 1
ATOM 679 C C . THR A 1 85 ? 10.229 -1.694 -5.881 1.00 97.94 85 THR A C 1
ATOM 681 O O . THR A 1 85 ? 9.815 -2.856 -5.839 1.00 97.94 85 THR A O 1
ATOM 684 N N . ARG A 1 86 ? 9.807 -0.758 -5.019 1.00 97.00 86 ARG A N 1
ATOM 685 C CA . ARG A 1 86 ? 8.843 -1.046 -3.949 1.00 97.00 86 ARG A CA 1
ATOM 686 C C . ARG A 1 86 ? 7.526 -1.562 -4.508 1.00 97.00 86 ARG A C 1
ATOM 688 O O . ARG A 1 86 ? 6.996 -2.514 -3.944 1.00 97.00 86 ARG A O 1
ATOM 695 N N . ARG A 1 87 ? 7.053 -1.062 -5.657 1.00 97.44 87 ARG A N 1
ATOM 696 C CA . ARG A 1 87 ? 5.864 -1.625 -6.323 1.00 97.44 87 ARG A CA 1
ATOM 697 C C . ARG A 1 87 ? 6.039 -3.110 -6.645 1.00 97.44 87 ARG A C 1
ATOM 699 O O . ARG A 1 87 ? 5.167 -3.913 -6.318 1.00 97.44 87 ARG A O 1
ATOM 706 N N . PHE A 1 88 ? 7.171 -3.510 -7.227 1.00 97.81 88 PHE A N 1
ATOM 707 C CA . PHE A 1 88 ? 7.440 -4.930 -7.481 1.00 97.81 88 PHE A CA 1
ATOM 708 C C . PHE A 1 88 ? 7.501 -5.745 -6.187 1.00 97.81 88 PHE A C 1
ATOM 710 O O . PHE A 1 88 ? 6.858 -6.791 -6.099 1.00 97.81 88 PHE A O 1
ATOM 717 N N . MET A 1 89 ? 8.245 -5.274 -5.183 1.00 97.19 89 MET A N 1
ATOM 718 C CA . MET A 1 89 ? 8.407 -5.986 -3.911 1.00 97.19 89 MET A CA 1
ATOM 719 C C . MET A 1 89 ? 7.071 -6.149 -3.176 1.00 97.19 89 MET A C 1
ATOM 721 O O . MET A 1 89 ? 6.761 -7.246 -2.714 1.00 97.19 89 MET A O 1
ATOM 725 N N . PHE A 1 90 ? 6.242 -5.105 -3.147 1.00 96.75 90 PHE A N 1
ATOM 726 C CA . PHE A 1 90 ? 4.936 -5.107 -2.492 1.00 96.75 90 PHE A CA 1
ATOM 727 C C . PHE A 1 90 ? 3.995 -6.170 -3.076 1.00 96.75 90 PHE A C 1
ATOM 729 O O . PHE A 1 90 ? 3.426 -6.975 -2.336 1.00 96.75 90 PHE A O 1
ATOM 736 N N . PHE A 1 91 ? 3.874 -6.232 -4.408 1.00 97.06 91 PHE A N 1
ATOM 737 C CA . PHE A 1 91 ? 2.938 -7.151 -5.064 1.00 97.06 91 PHE A CA 1
ATOM 738 C C . PHE A 1 91 ? 3.494 -8.566 -5.286 1.00 97.06 91 PHE A C 1
ATOM 740 O O . PHE A 1 91 ? 2.751 -9.556 -5.315 1.00 97.06 91 PHE A O 1
ATOM 747 N N . LEU A 1 92 ? 4.807 -8.701 -5.484 1.00 96.75 92 LEU A N 1
ATOM 748 C CA . LEU A 1 92 ? 5.416 -9.965 -5.907 1.00 96.75 92 LEU A CA 1
ATOM 749 C C . LEU A 1 92 ? 6.177 -10.699 -4.802 1.00 96.75 92 LEU A C 1
ATOM 751 O O . LEU A 1 92 ? 6.410 -11.903 -4.949 1.00 96.75 92 LEU A O 1
ATOM 755 N N . ASP A 1 93 ? 6.459 -10.039 -3.681 1.00 94.44 93 ASP A N 1
ATOM 756 C CA . ASP A 1 93 ? 7.004 -10.644 -2.466 1.00 94.44 93 ASP A CA 1
ATOM 757 C C . ASP A 1 93 ? 6.100 -10.383 -1.242 1.00 94.44 93 ASP A C 1
ATOM 759 O O . ASP A 1 93 ? 6.518 -9.811 -0.234 1.00 94.44 93 ASP A O 1
ATOM 763 N N . PRO A 1 94 ? 4.840 -10.862 -1.255 1.00 86.62 94 PRO A N 1
ATOM 764 C CA . PRO A 1 94 ? 3.884 -10.585 -0.179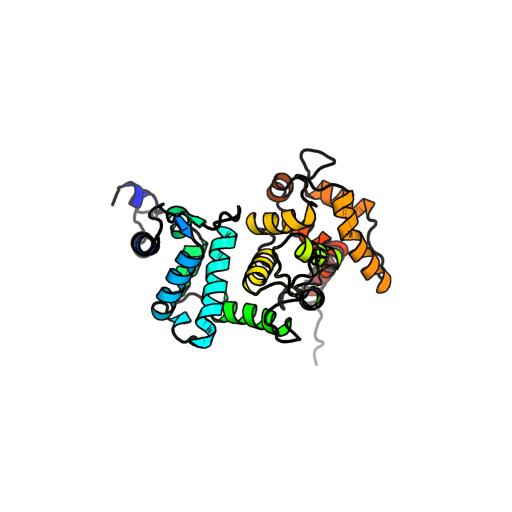 1.00 86.62 94 PRO A CA 1
ATOM 765 C C . PRO A 1 94 ? 4.249 -11.251 1.158 1.00 86.62 94 PRO A C 1
ATOM 767 O O . PRO A 1 94 ? 3.568 -11.041 2.158 1.00 86.62 94 PRO A O 1
ATOM 770 N N . LYS A 1 95 ? 5.275 -12.111 1.176 1.00 86.19 95 LYS A N 1
ATOM 771 C CA . LYS A 1 95 ? 5.824 -12.737 2.385 1.00 86.19 95 LYS A CA 1
ATOM 772 C C . LYS A 1 95 ? 7.076 -12.015 2.899 1.00 86.19 95 LYS A C 1
ATOM 774 O O . LYS A 1 95 ? 7.624 -12.461 3.901 1.00 86.19 95 LYS A O 1
ATOM 779 N N . ARG A 1 96 ? 7.511 -10.933 2.237 1.00 88.12 96 ARG A N 1
ATOM 780 C CA . ARG A 1 96 ? 8.697 -10.136 2.587 1.00 88.12 96 ARG A CA 1
ATOM 781 C C . ARG A 1 96 ? 9.954 -11.000 2.743 1.00 88.12 96 ARG A C 1
ATOM 783 O O . ARG A 1 96 ? 10.717 -10.849 3.689 1.00 88.12 96 ARG A O 1
ATOM 790 N N . THR A 1 97 ? 10.143 -11.942 1.822 1.00 90.56 97 THR A N 1
ATOM 791 C CA . THR A 1 97 ? 11.338 -12.795 1.768 1.00 90.56 97 THR A CA 1
ATOM 792 C C . THR A 1 97 ? 12.588 -12.042 1.310 1.00 90.56 97 THR A C 1
ATOM 794 O O . THR A 1 97 ? 13.694 -12.554 1.462 1.00 90.56 97 THR A O 1
ATOM 797 N N . GLY A 1 98 ? 12.419 -10.848 0.736 1.00 91.75 98 GLY A N 1
ATOM 798 C CA . GLY A 1 98 ? 13.485 -10.033 0.162 1.00 91.75 98 GLY A CA 1
ATOM 799 C C . GLY A 1 98 ? 13.877 -10.465 -1.251 1.00 91.75 98 GLY A C 1
ATOM 800 O O . GLY A 1 98 ? 14.916 -10.032 -1.748 1.00 91.75 98 GLY A O 1
ATOM 801 N N . SER A 1 99 ? 13.085 -11.329 -1.901 1.00 94.50 99 SER A N 1
ATOM 802 C CA . SER A 1 99 ? 13.387 -11.829 -3.244 1.00 94.50 99 SER A CA 1
ATOM 803 C C . SER A 1 99 ? 12.141 -12.157 -4.071 1.00 94.50 99 SER A C 1
ATOM 805 O O . SER A 1 99 ? 11.128 -12.618 -3.547 1.00 94.50 99 SER A O 1
ATOM 807 N N . ILE A 1 100 ? 12.233 -11.971 -5.390 1.00 96.62 100 ILE A N 1
ATOM 808 C CA . ILE A 1 100 ? 11.162 -12.255 -6.349 1.00 96.62 100 ILE A CA 1
ATOM 809 C C . ILE A 1 100 ? 11.660 -13.271 -7.388 1.00 96.62 100 ILE A C 1
ATOM 811 O O . ILE A 1 100 ? 12.671 -13.030 -8.049 1.00 96.62 100 ILE A O 1
ATOM 815 N N . PRO A 1 101 ? 10.950 -14.389 -7.626 1.00 95.88 101 PRO A N 1
ATOM 816 C CA . PRO A 1 101 ? 11.265 -15.282 -8.739 1.00 95.88 101 PRO A CA 1
ATOM 817 C C . PRO A 1 101 ? 11.157 -14.568 -10.093 1.00 95.88 101 PRO A C 1
ATOM 819 O O . PRO A 1 101 ? 10.105 -14.008 -10.406 1.00 95.88 101 PRO A O 1
ATOM 822 N N . ILE A 1 102 ? 12.184 -14.669 -10.948 1.00 95.75 102 ILE A N 1
ATOM 823 C CA . ILE A 1 102 ? 12.228 -13.989 -12.263 1.00 95.75 102 ILE A CA 1
ATOM 824 C C . ILE A 1 102 ? 10.987 -14.321 -13.093 1.00 95.75 102 ILE A C 1
ATOM 826 O O . ILE A 1 102 ? 10.378 -13.447 -13.703 1.00 95.75 102 ILE A O 1
ATOM 830 N N . ARG A 1 103 ? 10.571 -15.595 -13.085 1.00 93.25 103 ARG A N 1
ATOM 831 C CA . ARG A 1 103 ? 9.370 -16.038 -13.803 1.00 93.25 103 ARG A CA 1
ATOM 832 C C . ARG A 1 103 ? 8.124 -15.278 -13.346 1.00 93.25 103 ARG A C 1
ATOM 834 O O . ARG A 1 103 ? 7.328 -14.909 -14.196 1.00 93.25 103 ARG A O 1
ATOM 841 N N . ARG A 1 104 ? 7.965 -15.060 -12.036 1.00 94.44 104 ARG A N 1
ATOM 842 C CA . ARG A 1 104 ? 6.821 -14.333 -11.468 1.00 94.44 104 ARG A CA 1
ATOM 843 C C . ARG A 1 104 ? 6.877 -12.855 -11.843 1.00 94.44 104 ARG A C 1
ATOM 845 O O . ARG A 1 104 ? 5.841 -12.298 -12.177 1.00 94.44 104 ARG A O 1
ATOM 852 N N . LEU A 1 105 ? 8.067 -12.256 -11.812 1.00 95.62 105 LEU A N 1
ATOM 853 C CA . LEU A 1 105 ? 8.275 -10.855 -12.172 1.00 95.62 105 LEU A CA 1
ATOM 854 C C . LEU A 1 105 ? 7.912 -10.591 -13.632 1.00 95.62 105 LEU A C 1
ATOM 856 O O . LEU A 1 105 ? 7.062 -9.750 -13.908 1.00 95.62 105 LEU A O 1
ATOM 860 N N . VAL A 1 106 ? 8.471 -11.370 -14.558 1.00 93.94 106 VAL A N 1
ATOM 861 C CA . VAL A 1 106 ? 8.269 -11.182 -16.002 1.00 93.94 106 VAL A CA 1
ATOM 862 C C . VAL A 1 106 ? 6.809 -11.351 -16.428 1.00 93.94 106 VAL A C 1
ATOM 864 O O . VAL A 1 106 ? 6.363 -10.673 -17.345 1.00 93.94 106 VAL A O 1
ATOM 867 N N . THR A 1 107 ? 6.064 -12.265 -15.801 1.00 91.19 107 THR A N 1
ATOM 868 C CA . THR A 1 107 ? 4.661 -12.537 -16.160 1.00 91.19 107 THR A CA 1
ATOM 869 C C . THR A 1 107 ? 3.659 -11.768 -15.300 1.00 91.19 107 THR A C 1
ATOM 871 O O . THR A 1 107 ? 2.485 -12.128 -15.284 1.00 91.19 107 THR A O 1
ATOM 874 N N . SER A 1 108 ? 4.112 -10.794 -14.509 1.00 94.88 108 SER A N 1
ATOM 875 C CA . SER A 1 108 ? 3.230 -10.007 -13.646 1.00 94.88 108 SER A CA 1
ATOM 876 C C . SER A 1 108 ? 2.558 -8.871 -14.414 1.00 94.88 108 SER A C 1
ATOM 878 O O . SER A 1 108 ? 3.163 -8.285 -15.311 1.00 94.88 108 SER A O 1
ATOM 880 N N . SER A 1 109 ? 1.346 -8.503 -13.993 1.00 93.38 109 SER A N 1
ATOM 881 C CA . SER A 1 109 ? 0.680 -7.278 -14.455 1.00 93.38 109 SER A CA 1
ATOM 882 C C . SER A 1 109 ? 1.495 -6.021 -14.131 1.00 93.38 109 SER A C 1
ATOM 884 O O . SER A 1 109 ? 1.428 -5.046 -14.862 1.00 93.38 109 SER A O 1
ATOM 886 N N . ILE A 1 110 ? 2.314 -6.061 -13.076 1.00 95.38 110 ILE A N 1
ATOM 887 C CA . ILE A 1 110 ? 3.210 -4.964 -12.690 1.00 95.38 110 ILE A CA 1
ATOM 888 C C . ILE A 1 110 ? 4.316 -4.753 -13.737 1.00 95.38 110 ILE A C 1
ATOM 890 O O . ILE A 1 110 ? 4.633 -3.624 -14.091 1.00 95.38 110 ILE A O 1
ATOM 894 N N . MET A 1 111 ? 4.895 -5.831 -14.276 1.00 94.12 111 MET A N 1
ATOM 895 C CA . MET A 1 111 ? 5.856 -5.722 -15.380 1.00 94.12 111 MET A CA 1
ATOM 896 C C . MET A 1 111 ? 5.173 -5.266 -16.672 1.00 94.12 111 MET A C 1
ATOM 898 O O . MET A 1 111 ? 5.747 -4.477 -17.415 1.00 94.12 111 MET A O 1
ATOM 902 N N . GLU A 1 112 ? 3.953 -5.736 -16.942 1.00 90.69 112 GLU A N 1
ATOM 903 C CA . GLU A 1 112 ? 3.161 -5.238 -18.071 1.00 90.69 112 GLU A CA 1
ATOM 904 C C . GLU A 1 112 ? 2.942 -3.723 -17.959 1.00 90.69 112 GLU A C 1
ATOM 906 O O . GLU A 1 112 ? 3.268 -3.003 -18.896 1.00 90.69 112 GLU A O 1
ATOM 911 N N . GLU A 1 113 ? 2.529 -3.229 -16.791 1.00 91.69 113 GLU A N 1
ATOM 912 C CA . GLU A 1 113 ? 2.367 -1.801 -16.505 1.00 91.69 113 GLU A CA 1
ATOM 913 C C . GLU A 1 113 ? 3.670 -1.006 -16.717 1.00 91.69 113 GLU A C 1
ATOM 915 O O . GLU A 1 113 ? 3.650 0.037 -17.366 1.00 91.69 113 GLU A O 1
ATOM 920 N N . LEU A 1 114 ? 4.825 -1.499 -16.255 1.00 92.06 114 LEU A N 1
ATOM 921 C CA . LEU A 1 114 ? 6.114 -0.833 -16.499 1.00 92.06 114 LEU A CA 1
ATOM 922 C C . LEU A 1 114 ? 6.434 -0.736 -17.999 1.00 92.06 114 LEU A C 1
ATOM 924 O O . LEU A 1 114 ? 6.833 0.319 -18.490 1.00 92.06 114 LEU A O 1
ATOM 928 N N . LEU A 1 115 ? 6.260 -1.833 -18.739 1.00 87.56 115 LEU A N 1
ATOM 929 C CA . LEU A 1 115 ? 6.548 -1.885 -20.176 1.00 87.56 115 LEU A CA 1
ATOM 930 C C . LEU A 1 115 ? 5.566 -1.039 -20.997 1.00 87.56 115 LEU A C 1
ATOM 932 O O . LEU A 1 115 ? 5.908 -0.584 -22.089 1.00 87.56 115 LEU A O 1
ATOM 936 N N . GLU A 1 116 ? 4.363 -0.801 -20.474 1.00 87.19 116 GLU A N 1
ATOM 937 C CA . GLU A 1 116 ? 3.365 0.074 -21.084 1.00 87.19 116 GLU A CA 1
ATOM 938 C C . GLU A 1 116 ? 3.798 1.534 -21.181 1.00 87.19 116 GLU A C 1
ATOM 940 O O . GLU A 1 116 ? 3.354 2.207 -22.109 1.00 87.19 116 GLU A O 1
ATOM 945 N N . LEU A 1 117 ? 4.713 1.999 -20.323 1.00 86.69 117 LEU A N 1
ATOM 946 C CA . LEU A 1 117 ? 5.289 3.341 -20.443 1.00 86.69 117 LEU A CA 1
ATOM 947 C C . LEU A 1 117 ? 6.009 3.559 -21.776 1.00 86.69 117 LEU A C 1
ATOM 949 O O . LEU A 1 117 ? 6.007 4.661 -22.310 1.00 86.69 117 LEU A O 1
ATOM 953 N N . GLY A 1 118 ? 6.642 2.519 -22.321 1.00 77.62 118 GLY A N 1
ATOM 954 C CA . GLY A 1 118 ? 7.388 2.619 -23.575 1.00 77.62 118 GLY A CA 1
ATOM 955 C C . GLY A 1 118 ? 6.511 2.596 -24.830 1.00 77.62 118 GLY A C 1
ATOM 956 O O . GLY A 1 118 ? 7.046 2.670 -25.934 1.00 77.62 118 GLY A O 1
ATOM 957 N N . MET A 1 119 ? 5.189 2.436 -24.696 1.00 78.81 119 MET A N 1
ATOM 958 C CA . MET A 1 119 ? 4.278 2.302 -25.833 1.00 78.81 119 MET A CA 1
ATOM 959 C C . MET A 1 119 ? 3.607 3.632 -26.190 1.00 78.81 119 MET A C 1
ATOM 961 O O . MET A 1 119 ? 3.033 4.308 -25.342 1.00 78.81 119 MET A O 1
ATOM 965 N N . GLU A 1 120 ? 3.630 3.978 -27.477 1.00 66.31 120 GLU A N 1
ATOM 966 C CA . GLU A 1 120 ? 2.986 5.186 -28.002 1.00 66.31 120 GLU A CA 1
ATOM 967 C C . GLU A 1 120 ? 1.457 5.154 -27.817 1.00 66.31 120 GLU A C 1
ATOM 969 O O . GLU A 1 120 ? 0.808 4.124 -28.020 1.00 66.31 120 GLU A O 1
ATOM 974 N N . GLY A 1 121 ? 0.870 6.304 -27.463 1.00 63.62 121 GLY A N 1
ATOM 975 C CA . GLY A 1 121 ? -0.584 6.494 -27.380 1.00 63.62 121 GLY A CA 1
ATOM 976 C C . GLY A 1 121 ? -1.250 6.025 -26.082 1.00 63.62 121 GLY A C 1
ATOM 977 O O . GLY A 1 121 ? -2.476 6.062 -26.000 1.00 63.62 121 GLY A O 1
ATOM 978 N N . LYS A 1 122 ? -0.484 5.593 -25.072 1.00 65.50 122 LYS A N 1
ATOM 979 C CA . LYS A 1 122 ? -0.999 5.369 -23.714 1.00 65.50 122 LYS A CA 1
ATOM 980 C C . LYS A 1 122 ? -0.780 6.602 -22.843 1.00 65.50 122 LYS A C 1
ATOM 982 O O . LYS A 1 122 ? 0.293 7.200 -22.870 1.00 65.50 122 LYS A O 1
ATOM 987 N N . GLU A 1 123 ? -1.790 6.965 -22.060 1.00 64.00 123 GLU A N 1
ATOM 988 C CA . GLU A 1 123 ? -1.680 8.049 -21.086 1.00 64.00 123 GLU A CA 1
ATOM 989 C C . GLU A 1 123 ? -0.705 7.646 -19.974 1.00 64.00 123 GLU A C 1
ATOM 991 O O . GLU A 1 123 ? -0.969 6.750 -19.172 1.00 64.00 123 GLU A O 1
ATOM 996 N N . ALA A 1 124 ? 0.454 8.304 -19.933 1.00 71.44 124 ALA A N 1
ATOM 997 C CA . ALA A 1 124 ? 1.444 8.081 -18.883 1.00 71.44 124 ALA A CA 1
ATOM 998 C C . ALA A 1 124 ? 0.928 8.528 -17.501 1.00 71.44 124 ALA A C 1
ATOM 1000 O O . ALA A 1 124 ? 1.369 7.996 -16.488 1.00 71.44 124 ALA A O 1
ATOM 1001 N N . SER A 1 125 ? -0.031 9.457 -17.449 1.00 69.94 125 SER A N 1
ATOM 1002 C CA . SER A 1 125 ? -0.592 10.005 -16.207 1.00 69.94 125 SER A CA 1
ATOM 1003 C C . SER A 1 125 ? -1.295 8.947 -15.347 1.00 69.94 125 SER A C 1
ATOM 1005 O O . SER A 1 125 ? -1.202 8.991 -14.122 1.00 69.94 125 SER A O 1
ATOM 1007 N N . THR A 1 126 ? -1.935 7.942 -15.956 1.00 80.19 126 THR A N 1
ATOM 1008 C CA . THR A 1 126 ? -2.609 6.857 -15.217 1.00 80.19 126 THR A CA 1
ATOM 1009 C C . THR A 1 126 ? -1.669 5.725 -14.802 1.00 80.19 126 THR A C 1
ATOM 1011 O O . THR A 1 126 ? -2.056 4.859 -14.022 1.00 80.19 126 THR A O 1
ATOM 1014 N N . ASN A 1 127 ? -0.452 5.683 -15.348 1.00 88.75 127 ASN A N 1
ATOM 1015 C CA . ASN A 1 127 ? 0.506 4.613 -15.093 1.00 88.75 127 ASN A CA 1
ATOM 1016 C C . ASN A 1 127 ? 1.321 4.914 -13.833 1.00 88.75 127 ASN A C 1
ATOM 1018 O O . ASN A 1 127 ? 1.969 5.958 -13.752 1.00 88.75 127 ASN A O 1
ATOM 1022 N N . TRP A 1 128 ? 1.355 3.995 -12.867 1.00 91.50 128 TRP A N 1
ATOM 1023 C CA . TRP A 1 128 ? 2.074 4.228 -11.614 1.00 91.50 128 TRP A CA 1
ATOM 1024 C C . TRP A 1 128 ? 3.574 4.465 -11.794 1.00 91.50 128 TRP A C 1
ATOM 1026 O O . TRP A 1 128 ? 4.184 5.218 -11.039 1.00 91.50 128 TRP A O 1
ATOM 1036 N N . PHE A 1 129 ? 4.184 3.816 -12.786 1.00 94.00 129 PHE A N 1
ATOM 1037 C CA . PHE A 1 129 ? 5.614 3.937 -13.053 1.00 94.00 129 PHE A CA 1
ATOM 1038 C C . PHE A 1 129 ? 5.986 5.253 -13.738 1.00 94.00 129 PHE A C 1
ATOM 1040 O O . PHE A 1 129 ? 7.166 5.464 -14.028 1.00 94.00 129 PHE A O 1
ATOM 1047 N N . SER A 1 130 ? 5.027 6.133 -14.030 1.00 92.88 130 SER A N 1
ATOM 1048 C CA . SER A 1 130 ? 5.344 7.434 -14.603 1.00 92.88 130 SER A CA 1
ATOM 1049 C C . SER A 1 130 ? 6.203 8.266 -13.650 1.00 92.88 130 SER A C 1
ATOM 1051 O O . SER A 1 130 ? 6.141 8.148 -12.419 1.00 92.88 130 SER A O 1
ATOM 1053 N N . SER A 1 131 ? 7.041 9.117 -14.239 1.00 91.62 131 SER A N 1
ATOM 1054 C CA . SER A 1 131 ? 7.863 10.065 -13.490 1.00 91.62 131 SER A CA 1
ATOM 1055 C C . SER A 1 131 ? 6.995 11.033 -12.681 1.00 91.62 131 SER A C 1
ATOM 1057 O O . SER A 1 131 ? 7.347 11.353 -11.552 1.00 91.62 131 SER A O 1
ATOM 1059 N N . GLU A 1 132 ? 5.830 11.416 -13.210 1.00 91.06 132 GLU A N 1
ATOM 1060 C CA . GLU A 1 132 ? 4.841 12.266 -12.539 1.00 91.06 132 GLU A CA 1
ATOM 1061 C C . GLU A 1 132 ? 4.259 11.608 -11.281 1.00 91.06 132 GLU A C 1
ATOM 1063 O O . GLU A 1 132 ? 4.287 12.215 -10.212 1.00 91.06 132 GLU A O 1
ATOM 1068 N N . ASN A 1 133 ? 3.810 10.349 -11.355 1.00 91.38 133 ASN A N 1
ATOM 1069 C CA . ASN A 1 133 ? 3.292 9.642 -10.178 1.00 91.38 133 ASN A CA 1
ATOM 1070 C C . ASN A 1 133 ? 4.383 9.401 -9.131 1.00 91.38 133 ASN A C 1
ATOM 1072 O O . ASN A 1 133 ? 4.143 9.561 -7.934 1.00 91.38 133 ASN A O 1
ATOM 1076 N N . SER A 1 134 ? 5.601 9.081 -9.572 1.00 93.75 134 SER A N 1
ATOM 1077 C CA . SER A 1 134 ? 6.743 8.944 -8.665 1.00 93.75 134 SER A CA 1
ATOM 1078 C C . SER A 1 134 ? 7.076 10.261 -7.967 1.00 93.75 134 SER A C 1
ATOM 1080 O O . SER A 1 134 ? 7.355 10.262 -6.768 1.00 93.75 134 SER A O 1
ATOM 1082 N N . LEU A 1 135 ? 7.022 11.378 -8.698 1.00 93.38 135 LEU A N 1
ATOM 1083 C CA . LEU A 1 135 ? 7.240 12.709 -8.145 1.00 93.38 135 LEU A CA 1
ATOM 1084 C C . LEU A 1 135 ? 6.129 13.091 -7.167 1.00 93.38 135 LEU A C 1
ATOM 1086 O O . LEU A 1 135 ? 6.446 13.563 -6.087 1.00 93.38 135 LEU A O 1
ATOM 1090 N N . ARG A 1 136 ? 4.859 12.814 -7.483 1.00 93.44 136 ARG A N 1
ATOM 1091 C CA . ARG A 1 136 ? 3.721 13.052 -6.582 1.00 93.44 136 ARG A CA 1
ATOM 1092 C C . ARG A 1 136 ? 3.919 12.372 -5.228 1.00 93.44 136 ARG A C 1
ATOM 1094 O O . ARG A 1 136 ? 3.778 13.017 -4.196 1.00 93.44 136 ARG A O 1
ATOM 1101 N N . VAL A 1 137 ? 4.257 11.081 -5.224 1.00 94.94 137 VAL A N 1
ATOM 1102 C CA . VAL A 1 137 ? 4.461 10.325 -3.976 1.00 94.94 137 VAL A CA 1
ATOM 1103 C C . VAL A 1 137 ? 5.673 10.850 -3.202 1.00 94.94 137 VAL A C 1
ATOM 1105 O O . VAL A 1 137 ? 5.621 10.968 -1.979 1.00 94.94 137 VAL A O 1
ATOM 1108 N N . TYR A 1 138 ? 6.749 11.218 -3.899 1.00 96.31 138 TYR A N 1
ATOM 1109 C CA . TYR A 1 138 ? 7.922 11.809 -3.260 1.00 96.31 138 TYR A CA 1
ATOM 1110 C C . TYR A 1 138 ? 7.649 13.213 -2.694 1.00 96.31 138 TYR A C 1
ATOM 1112 O O . TYR A 1 138 ? 8.077 13.520 -1.587 1.00 96.31 138 TYR A O 1
ATOM 1120 N N . SER A 1 139 ? 6.889 14.050 -3.401 1.00 94.94 139 SER A N 1
ATOM 1121 C CA . SER A 1 139 ? 6.452 15.362 -2.917 1.00 94.94 139 SER A CA 1
ATOM 1122 C C . SER A 1 139 ? 5.608 15.237 -1.653 1.00 94.94 139 SER A C 1
ATOM 1124 O O . SER A 1 139 ? 5.882 15.942 -0.690 1.00 94.94 139 SER A O 1
ATOM 1126 N N . GLN A 1 140 ? 4.672 14.282 -1.604 1.00 95.31 140 GLN A N 1
ATOM 1127 C CA . GLN A 1 140 ? 3.904 13.998 -0.386 1.00 95.31 140 GLN A CA 1
ATOM 1128 C C . GLN A 1 140 ? 4.813 13.627 0.793 1.00 95.31 140 GLN A C 1
ATOM 1130 O O . GLN A 1 140 ? 4.583 14.083 1.906 1.00 95.31 140 GLN A O 1
ATOM 1135 N N . TYR A 1 141 ? 5.866 12.836 0.562 1.00 96.69 141 TYR A N 1
ATOM 1136 C CA . TYR A 1 141 ? 6.840 12.506 1.606 1.00 96.69 141 TYR A CA 1
ATOM 1137 C C . TYR A 1 141 ? 7.554 13.755 2.143 1.00 96.69 141 TYR A C 1
ATOM 1139 O O . TYR A 1 141 ? 7.592 13.970 3.351 1.00 96.69 141 TYR A O 1
ATOM 1147 N N . LEU A 1 142 ? 8.062 14.608 1.247 1.00 95.81 142 LEU A N 1
ATOM 1148 C CA . LEU A 1 142 ? 8.747 15.852 1.618 1.00 95.81 142 LEU A CA 1
ATOM 1149 C C . LEU A 1 142 ? 7.828 16.865 2.308 1.00 95.81 142 LEU A C 1
ATOM 1151 O O . LEU A 1 142 ? 8.280 17.660 3.124 1.00 95.81 142 LEU A O 1
ATOM 1155 N N . GLU A 1 143 ? 6.542 16.875 1.967 1.00 96.25 143 GLU A N 1
ATOM 1156 C CA . GLU A 1 143 ? 5.560 17.739 2.619 1.00 96.25 143 GLU A CA 1
ATOM 1157 C C . GLU A 1 143 ? 5.279 17.312 4.062 1.00 96.25 143 GLU A C 1
ATOM 1159 O O . GLU A 1 143 ? 4.954 18.170 4.890 1.00 96.25 143 GLU A O 1
ATOM 1164 N N . LEU A 1 144 ? 5.401 16.017 4.367 1.00 96.88 144 LEU A N 1
ATOM 1165 C CA . LEU A 1 144 ? 5.227 15.479 5.715 1.00 96.88 144 LEU A CA 1
ATOM 1166 C C . LEU A 1 144 ? 6.474 15.682 6.579 1.00 96.88 144 LEU A C 1
ATOM 1168 O O . LEU A 1 144 ? 6.306 16.043 7.738 1.00 96.88 144 LEU A O 1
ATOM 1172 N N . ASP A 1 145 ? 7.673 15.497 6.020 1.00 96.19 145 ASP A N 1
ATOM 1173 C CA . ASP A 1 145 ? 8.973 15.677 6.691 1.00 96.19 145 ASP A CA 1
ATOM 1174 C C . ASP A 1 145 ? 9.236 17.169 6.987 1.00 96.19 145 ASP A C 1
ATOM 1176 O O . ASP A 1 145 ? 9.763 17.926 6.163 1.00 96.19 145 ASP A O 1
ATOM 1180 N N . LYS A 1 146 ? 8.783 17.637 8.156 1.00 95.38 146 LYS A N 1
ATOM 1181 C CA . LYS A 1 146 ? 8.819 19.056 8.540 1.00 95.38 146 LYS A CA 1
ATOM 1182 C C . LYS A 1 146 ? 10.187 19.483 9.036 1.00 95.38 146 LYS A C 1
ATOM 1184 O O . LYS A 1 146 ? 10.543 20.651 8.855 1.00 95.38 146 LYS A O 1
ATOM 1189 N N . ASP A 1 147 ? 10.914 18.585 9.689 1.00 93.81 147 ASP A N 1
ATOM 1190 C CA . ASP A 1 147 ? 12.255 18.870 10.195 1.00 93.81 147 ASP A CA 1
ATOM 1191 C C . ASP A 1 147 ? 13.361 18.605 9.153 1.00 93.81 147 ASP A C 1
ATOM 1193 O O . ASP A 1 147 ? 14.503 19.025 9.361 1.00 93.81 147 ASP A O 1
ATOM 1197 N N . GLN A 1 148 ? 12.994 18.029 8.000 1.00 93.25 148 GLN A N 1
ATOM 1198 C CA . GLN A 1 148 ? 13.862 17.740 6.856 1.00 93.25 148 GLN A CA 1
ATOM 1199 C C . GLN A 1 148 ? 14.997 16.776 7.211 1.00 93.25 148 GLN A C 1
ATOM 1201 O O . GLN A 1 148 ? 16.096 16.858 6.647 1.00 93.25 148 GLN A O 1
ATOM 1206 N N . ASN A 1 149 ? 14.752 15.873 8.163 1.00 91.75 149 ASN A N 1
ATOM 1207 C CA . ASN A 1 149 ? 15.733 14.886 8.597 1.00 91.75 149 ASN A CA 1
ATOM 1208 C C . ASN A 1 149 ? 15.794 13.657 7.663 1.00 91.75 149 ASN A C 1
ATOM 1210 O O . ASN A 1 149 ? 16.719 12.843 7.767 1.00 91.75 149 ASN A O 1
ATOM 1214 N N . GLY A 1 150 ? 14.868 13.554 6.701 1.00 91.12 150 GLY A N 1
ATOM 1215 C CA . GLY A 1 150 ? 14.794 12.478 5.720 1.00 91.12 150 GLY A CA 1
ATOM 1216 C C . GLY A 1 150 ? 14.064 11.230 6.214 1.00 91.12 150 GLY A C 1
ATOM 1217 O O . GLY A 1 150 ? 14.087 10.216 5.509 1.00 91.12 150 GLY A O 1
ATOM 1218 N N . LEU A 1 151 ? 13.417 11.287 7.376 1.00 94.25 151 LEU A N 1
ATOM 1219 C CA . LEU A 1 151 ? 12.580 10.261 7.994 1.00 94.25 151 LEU A CA 1
ATOM 1220 C C . LEU A 1 151 ? 11.238 10.888 8.413 1.00 94.25 151 LEU A C 1
ATOM 1222 O O . LEU A 1 151 ? 11.105 12.099 8.501 1.00 94.25 151 LEU A O 1
ATOM 1226 N N . LEU A 1 152 ? 10.223 10.058 8.655 1.00 95.12 152 LEU A N 1
ATOM 1227 C CA . LEU A 1 152 ? 8.922 10.508 9.145 1.00 95.12 152 LEU A CA 1
ATOM 1228 C C . LEU A 1 152 ? 8.675 10.015 10.560 1.00 95.12 152 LEU A C 1
ATOM 1230 O O . LEU A 1 152 ? 8.577 8.810 10.822 1.00 95.12 152 LEU A O 1
ATOM 1234 N N . SER A 1 153 ? 8.487 10.964 11.462 1.00 93.69 153 SER A N 1
ATOM 1235 C CA . SER A 1 153 ? 7.977 10.714 12.797 1.00 93.69 153 SER A CA 1
ATOM 1236 C C . SER A 1 153 ? 6.485 10.362 12.777 1.00 93.69 153 SER A C 1
ATOM 1238 O O . SER A 1 153 ? 5.740 10.596 11.817 1.00 93.69 153 SER A O 1
ATOM 1240 N N . LYS A 1 154 ? 6.007 9.838 13.906 1.00 93.50 154 LYS A N 1
ATOM 1241 C CA . LYS A 1 154 ? 4.588 9.555 14.142 1.00 93.50 154 LYS A CA 1
ATOM 1242 C C . LYS A 1 154 ? 3.699 10.785 13.940 1.00 93.50 154 LYS A C 1
ATOM 1244 O O . LYS A 1 154 ? 2.634 10.694 13.335 1.00 93.50 154 LYS A O 1
ATOM 1249 N N . THR A 1 155 ? 4.148 11.928 14.454 1.00 93.69 155 THR A N 1
ATOM 1250 C CA . THR A 1 155 ? 3.440 13.209 14.367 1.00 93.69 155 THR A CA 1
ATOM 1251 C C . THR A 1 155 ? 3.369 13.737 12.944 1.00 93.69 155 THR A C 1
ATOM 1253 O O . THR A 1 155 ? 2.375 14.353 12.575 1.00 93.69 155 THR A O 1
ATOM 1256 N N . GLU A 1 156 ? 4.393 13.482 12.134 1.00 95.81 156 GLU A N 1
ATOM 1257 C CA . GLU A 1 156 ? 4.403 13.886 10.731 1.00 95.81 156 GLU A CA 1
ATOM 1258 C C . GLU A 1 156 ? 3.477 13.003 9.907 1.00 95.81 156 GLU A C 1
ATOM 1260 O O . GLU A 1 156 ? 2.614 13.530 9.208 1.00 95.81 156 GLU A O 1
ATOM 1265 N N . LEU A 1 157 ? 3.558 11.677 10.071 1.00 95.75 157 LEU A N 1
ATOM 1266 C CA . LEU A 1 157 ? 2.681 10.746 9.356 1.00 95.75 157 LEU A CA 1
ATOM 1267 C C . LEU A 1 157 ? 1.196 10.953 9.692 1.00 95.75 157 LEU A C 1
ATOM 1269 O O . LEU A 1 157 ? 0.337 10.729 8.843 1.00 95.75 157 LEU A O 1
ATOM 1273 N N . GLN A 1 158 ? 0.877 11.417 10.902 1.00 94.81 158 GLN A N 1
ATOM 1274 C CA . GLN A 1 158 ? -0.497 11.745 11.290 1.00 94.81 158 GLN A CA 1
ATOM 1275 C C . GLN A 1 158 ? -1.127 12.843 10.411 1.00 94.81 158 GLN A C 1
ATOM 1277 O O . GLN A 1 158 ? -2.349 12.900 10.296 1.00 94.81 158 GLN A O 1
ATOM 1282 N N . ASN A 1 159 ? -0.312 13.677 9.756 1.00 95.50 159 ASN A N 1
ATOM 1283 C CA . ASN A 1 159 ? -0.773 14.702 8.819 1.00 95.50 159 ASN A CA 1
ATOM 1284 C C . ASN A 1 159 ? -0.920 14.187 7.378 1.00 95.50 159 ASN A C 1
ATOM 1286 O O . ASN A 1 159 ? -1.160 14.984 6.474 1.00 95.50 159 ASN A O 1
ATOM 1290 N N . TYR A 1 160 ? -0.773 12.880 7.134 1.00 95.88 160 TYR A N 1
ATOM 1291 C CA . TYR A 1 160 ? -1.033 12.293 5.823 1.00 95.88 160 TYR A CA 1
ATOM 1292 C C . TYR A 1 160 ? -2.513 12.431 5.450 1.00 95.88 160 TYR A C 1
ATOM 1294 O O . TYR A 1 160 ? -3.385 11.891 6.130 1.00 95.88 160 TYR A O 1
ATOM 1302 N N . THR A 1 161 ? -2.779 13.116 4.338 1.00 92.44 161 THR A N 1
ATOM 1303 C CA . THR A 1 161 ? -4.136 13.430 3.864 1.00 92.44 161 THR A CA 1
ATOM 1304 C C . THR A 1 161 ? -4.592 12.587 2.675 1.00 92.44 161 THR A C 1
ATOM 1306 O O . THR A 1 161 ? -5.695 12.786 2.174 1.00 92.44 161 THR A O 1
ATOM 1309 N N . GLY A 1 162 ? -3.794 11.624 2.209 1.00 88.81 162 GLY A N 1
ATOM 1310 C CA . GLY A 1 162 ? -4.165 10.800 1.059 1.00 88.81 162 GLY A CA 1
ATOM 1311 C C . GLY A 1 162 ? -3.983 11.510 -0.284 1.00 88.81 162 GLY A C 1
ATOM 1312 O O . GLY A 1 162 ? -2.957 12.137 -0.548 1.00 88.81 162 GLY A O 1
ATOM 1313 N N . SER A 1 163 ? -4.961 11.343 -1.173 1.00 82.19 163 SER A N 1
ATOM 1314 C CA . SER A 1 163 ? -4.986 12.004 -2.483 1.00 82.19 163 SER A CA 1
ATOM 1315 C C . SER A 1 163 ? -6.098 13.044 -2.514 1.00 82.19 163 SER A C 1
ATOM 1317 O O . SER A 1 163 ? -7.086 12.896 -1.804 1.00 82.19 163 SER A O 1
ATOM 1319 N N . GLU A 1 164 ? -5.999 14.047 -3.386 1.00 77.25 164 GLU A N 1
ATOM 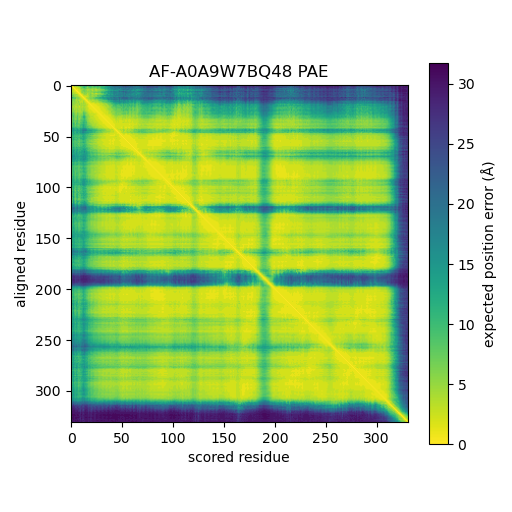1320 C CA . GLU A 1 164 ? -7.042 15.078 -3.523 1.00 77.25 164 GLU A CA 1
ATOM 1321 C C . GLU A 1 164 ? -8.442 14.493 -3.773 1.00 77.25 164 GLU A C 1
ATOM 1323 O O . GLU A 1 164 ? -9.436 15.038 -3.310 1.00 77.25 164 GLU A O 1
ATOM 1328 N N . ARG A 1 165 ? -8.524 13.354 -4.474 1.00 78.06 165 ARG A N 1
ATOM 1329 C CA . ARG A 1 165 ? -9.793 12.681 -4.798 1.00 78.06 165 ARG A CA 1
ATOM 1330 C C . ARG A 1 165 ? -10.358 11.850 -3.649 1.00 78.06 165 ARG A C 1
ATOM 1332 O O . ARG A 1 165 ? -11.534 11.511 -3.673 1.00 78.06 165 ARG A O 1
ATOM 1339 N N . GLN A 1 166 ? -9.513 11.453 -2.705 1.00 79.12 166 GLN A N 1
ATOM 1340 C CA . GLN A 1 166 ? -9.873 10.610 -1.567 1.00 79.12 166 GLN A CA 1
ATOM 1341 C C . GLN A 1 166 ? -9.100 11.113 -0.343 1.00 79.12 166 GLN A C 1
ATOM 1343 O O . GLN A 1 166 ? -8.018 10.583 -0.051 1.00 79.12 166 GLN A O 1
ATOM 1348 N N . PRO A 1 167 ? -9.606 12.175 0.315 1.00 88.31 167 PRO A N 1
ATOM 1349 C CA . PRO A 1 167 ? -8.967 12.749 1.484 1.00 88.31 167 PRO A CA 1
ATOM 1350 C C . PRO A 1 167 ? -9.113 11.809 2.680 1.00 88.31 167 PRO A C 1
ATOM 1352 O O . PRO A 1 167 ? -10.218 11.474 3.101 1.00 88.31 167 PRO A O 1
ATOM 1355 N N . VAL A 1 168 ? -7.983 11.432 3.261 1.00 92.31 168 VAL A N 1
ATOM 1356 C CA . VAL A 1 168 ? -7.899 10.494 4.382 1.00 92.31 168 VAL A CA 1
ATOM 1357 C C . VAL A 1 168 ? -7.612 11.258 5.666 1.00 92.31 168 VAL A C 1
ATOM 1359 O O . VAL A 1 168 ? -6.794 12.179 5.676 1.00 92.31 168 VAL A O 1
ATOM 1362 N N . ARG A 1 169 ? -8.227 10.839 6.775 1.00 94.69 169 ARG A N 1
ATOM 1363 C CA . ARG A 1 169 ? -7.845 11.289 8.115 1.00 94.69 169 ARG A CA 1
ATOM 1364 C C . ARG A 1 169 ? -7.614 10.084 9.021 1.00 94.69 169 ARG A C 1
ATOM 1366 O O . ARG A 1 169 ? -8.544 9.538 9.611 1.00 94.69 169 ARG A O 1
ATOM 1373 N N . LEU A 1 170 ? -6.349 9.685 9.135 1.00 96.12 170 LEU A N 1
ATOM 1374 C CA . LEU A 1 170 ? -5.954 8.478 9.862 1.00 96.12 170 LEU A CA 1
ATOM 1375 C C . LEU A 1 170 ? -6.238 8.579 11.366 1.00 96.12 170 LEU A C 1
ATOM 1377 O O . LEU A 1 170 ? -6.010 9.619 11.992 1.00 96.12 170 LEU A O 1
ATOM 1381 N N . THR A 1 171 ? -6.683 7.475 11.965 1.00 95.69 171 THR A N 1
ATOM 1382 C CA . THR A 1 171 ? -6.882 7.386 13.415 1.00 95.69 171 THR A CA 1
ATOM 1383 C C . THR A 1 171 ? -5.537 7.312 14.150 1.00 95.69 171 THR A C 1
ATOM 1385 O O . THR A 1 171 ? -4.609 6.647 13.672 1.00 95.69 171 THR A O 1
ATOM 1388 N N . PRO A 1 172 ? -5.399 7.944 15.333 1.00 95.38 172 PRO A N 1
ATOM 1389 C CA . PRO A 1 172 ? -4.196 7.811 16.154 1.00 95.38 172 PRO A CA 1
ATOM 1390 C C . PRO A 1 172 ? -3.851 6.345 16.443 1.00 95.38 172 PRO A C 1
ATOM 1392 O O . PRO A 1 172 ? -2.730 5.925 16.190 1.00 95.38 172 PRO A O 1
ATOM 1395 N N . ALA A 1 173 ? -4.830 5.529 16.836 1.00 95.94 173 ALA A N 1
ATOM 1396 C CA . ALA A 1 173 ? -4.683 4.095 17.062 1.00 95.94 173 ALA A CA 1
ATOM 1397 C C . ALA A 1 173 ? -4.065 3.364 15.864 1.00 95.94 173 ALA A C 1
ATOM 1399 O O . ALA A 1 173 ? -3.236 2.476 16.047 1.00 95.94 173 ALA A O 1
ATOM 1400 N N . PHE A 1 174 ? -4.432 3.719 14.631 1.00 96.81 174 PHE A N 1
ATOM 1401 C CA . PHE A 1 174 ? -3.818 3.127 13.447 1.00 96.81 174 PHE A CA 1
ATOM 1402 C C . PHE A 1 174 ? -2.369 3.580 13.249 1.00 96.81 174 PHE A C 1
ATOM 1404 O O . PHE A 1 174 ? -1.499 2.745 12.986 1.00 96.81 174 PHE A O 1
ATOM 1411 N N . ILE A 1 175 ? -2.094 4.873 13.431 1.00 96.06 175 ILE A N 1
ATOM 1412 C CA . ILE A 1 175 ? -0.736 5.423 13.379 1.00 96.06 175 ILE A CA 1
ATOM 1413 C C . ILE A 1 175 ? 0.168 4.732 14.413 1.00 96.06 175 ILE A C 1
ATOM 1415 O O . ILE A 1 175 ? 1.256 4.286 14.060 1.00 96.06 175 ILE A O 1
ATOM 1419 N N . ASP A 1 176 ? -0.282 4.548 15.657 1.00 94.38 176 ASP A N 1
ATOM 1420 C CA . ASP A 1 176 ? 0.450 3.806 16.697 1.00 94.38 176 ASP A CA 1
ATOM 1421 C C . ASP A 1 176 ? 0.857 2.415 16.201 1.00 94.38 176 ASP A C 1
ATOM 1423 O O . ASP A 1 176 ? 2.014 2.006 16.305 1.00 94.38 176 ASP A O 1
ATOM 1427 N N . ARG A 1 177 ? -0.084 1.706 15.572 1.00 94.81 177 ARG A N 1
ATOM 1428 C CA . ARG A 1 177 ? 0.142 0.349 15.070 1.00 94.81 177 ARG A CA 1
ATOM 1429 C C . ARG A 1 177 ? 1.135 0.292 13.918 1.00 94.81 177 ARG A C 1
ATOM 1431 O O . ARG A 1 177 ? 1.867 -0.693 13.823 1.00 94.81 177 ARG A O 1
ATOM 1438 N N . ILE A 1 178 ? 1.200 1.321 13.073 1.00 94.69 178 ILE A N 1
ATOM 1439 C CA . ILE A 1 178 ? 2.235 1.430 12.037 1.00 94.69 178 ILE A CA 1
ATOM 1440 C C . ILE A 1 178 ? 3.624 1.429 12.684 1.00 94.69 178 ILE A C 1
ATOM 1442 O O . ILE A 1 178 ? 4.462 0.607 12.317 1.00 94.69 178 ILE A O 1
ATOM 1446 N N . PHE A 1 179 ? 3.850 2.292 13.673 1.00 92.69 179 PHE A N 1
ATOM 1447 C CA . PHE A 1 179 ? 5.154 2.432 14.329 1.00 92.69 179 PHE A CA 1
ATOM 1448 C C . PHE A 1 179 ? 5.476 1.281 15.299 1.00 92.69 179 PHE A C 1
ATOM 1450 O O . PHE A 1 179 ? 6.642 1.038 15.611 1.00 92.69 179 PHE A O 1
ATOM 1457 N N . ASP A 1 180 ? 4.467 0.522 15.732 1.00 89.75 180 ASP A N 1
ATOM 1458 C CA . ASP A 1 180 ? 4.655 -0.694 16.524 1.00 89.75 180 ASP A CA 1
ATOM 1459 C C . ASP A 1 180 ? 4.986 -1.939 15.683 1.00 89.75 180 ASP A C 1
ATOM 1461 O O . ASP A 1 180 ? 5.671 -2.843 16.162 1.00 89.75 180 ASP A O 1
ATOM 1465 N N . GLU A 1 181 ? 4.472 -2.070 14.461 1.00 88.19 181 GLU A N 1
ATOM 1466 C CA . GLU A 1 181 ? 4.596 -3.325 13.694 1.00 88.19 181 GLU A CA 1
ATOM 1467 C C . GLU A 1 181 ? 5.491 -3.234 12.469 1.00 88.19 181 GLU A C 1
ATOM 1469 O O . GLU A 1 181 ? 5.986 -4.255 11.975 1.00 88.19 181 GLU A O 1
ATOM 1474 N N . ILE A 1 182 ? 5.672 -2.035 11.929 1.00 85.19 182 ILE A N 1
ATOM 1475 C CA . ILE A 1 182 ? 6.501 -1.827 10.751 1.00 85.19 182 ILE A CA 1
ATOM 1476 C C . ILE A 1 182 ? 7.911 -1.467 11.198 1.00 85.19 182 ILE A C 1
ATOM 1478 O O . ILE A 1 182 ? 8.122 -0.843 12.230 1.00 85.19 182 ILE A O 1
ATOM 1482 N N . THR A 1 183 ? 8.901 -1.925 10.435 1.00 76.50 183 THR A N 1
ATOM 1483 C CA . THR A 1 183 ? 10.298 -1.591 10.687 1.00 76.50 183 THR A CA 1
ATOM 1484 C C . THR A 1 183 ? 10.485 -0.079 10.605 1.00 76.50 183 THR A C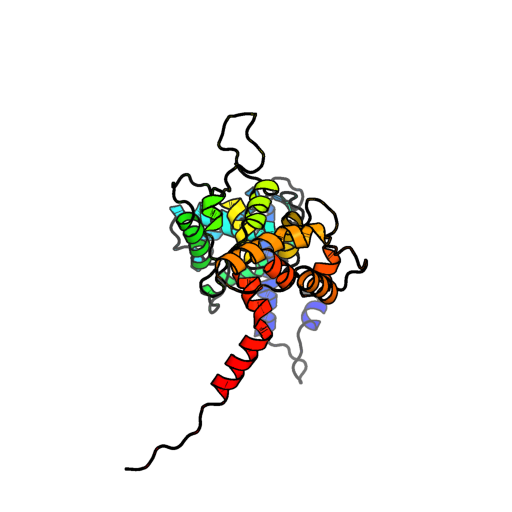 1
ATOM 1486 O O . THR A 1 183 ? 10.257 0.514 9.558 1.00 76.50 183 THR A O 1
ATOM 1489 N N . THR A 1 184 ? 10.919 0.514 11.709 1.00 77.56 184 THR A N 1
ATOM 1490 C CA . THR A 1 184 ? 11.287 1.927 11.827 1.00 77.56 184 THR A CA 1
ATOM 1491 C C . THR A 1 184 ? 12.749 2.031 12.240 1.00 77.56 184 THR A C 1
ATOM 1493 O O . THR A 1 184 ? 13.261 1.156 12.948 1.00 77.56 184 THR A O 1
ATOM 1496 N N . TYR A 1 185 ? 13.419 3.107 11.849 1.00 68.50 185 TYR A N 1
ATOM 1497 C CA . TYR A 1 185 ? 14.774 3.393 12.299 1.00 68.50 185 TYR A CA 1
ATOM 1498 C C . TYR A 1 185 ? 14.725 3.987 13.703 1.00 68.50 185 TYR A C 1
ATOM 1500 O O . TYR A 1 185 ? 14.046 4.980 13.944 1.00 68.50 185 TYR A O 1
ATOM 1508 N N . GLN A 1 186 ? 15.433 3.369 14.646 1.00 62.12 186 GLN A N 1
ATOM 1509 C CA . GLN A 1 186 ? 15.648 3.980 15.954 1.00 62.12 186 GLN A CA 1
ATOM 1510 C C . GLN A 1 186 ? 16.658 5.111 15.780 1.00 62.12 186 GLN A C 1
ATOM 1512 O O . GLN A 1 186 ? 17.821 4.858 15.464 1.00 62.12 186 GLN A O 1
ATOM 1517 N N . THR A 1 187 ? 16.213 6.351 15.949 1.00 57.06 187 THR A N 1
ATOM 1518 C CA . THR A 1 187 ? 17.081 7.531 15.844 1.00 57.06 187 THR A CA 1
ATOM 1519 C C . THR A 1 187 ? 17.782 7.865 17.158 1.00 57.06 187 THR A C 1
ATOM 1521 O O . THR A 1 187 ? 18.797 8.561 17.167 1.00 57.06 187 THR A O 1
ATOM 1524 N N . SER A 1 188 ? 17.332 7.279 18.270 1.00 55.31 188 SER A N 1
ATOM 1525 C CA . SER A 1 188 ? 17.986 7.386 19.570 1.00 55.31 188 SER A CA 1
ATOM 1526 C C . SER A 1 188 ? 18.956 6.236 19.821 1.00 55.31 188 SER A C 1
ATOM 1528 O O . SER A 1 188 ? 18.636 5.059 19.674 1.00 55.31 188 SER A O 1
ATOM 1530 N N . THR A 1 189 ? 20.152 6.574 20.300 1.00 53.88 189 THR A N 1
ATOM 1531 C CA . THR A 1 189 ? 21.156 5.610 20.779 1.00 53.88 189 THR A CA 1
ATOM 1532 C C . THR A 1 189 ? 20.827 5.041 22.161 1.00 53.88 189 THR A C 1
ATOM 1534 O O . THR A 1 189 ? 21.626 4.287 22.721 1.00 53.88 189 THR A O 1
ATOM 1537 N N . ASN A 1 190 ? 19.679 5.403 22.743 1.00 57.66 190 ASN A N 1
ATOM 1538 C CA . ASN A 1 190 ? 19.297 4.987 24.081 1.00 57.66 190 ASN A CA 1
ATOM 1539 C C . ASN A 1 190 ? 18.735 3.550 24.072 1.00 57.66 190 ASN A C 1
ATOM 1541 O O . ASN A 1 190 ? 17.647 3.326 23.543 1.00 57.66 190 ASN A O 1
ATOM 1545 N N . PRO A 1 191 ? 19.398 2.571 24.717 1.00 59.25 191 PRO A N 1
ATOM 1546 C CA . PRO A 1 191 ? 18.954 1.173 24.731 1.00 59.25 191 PRO A CA 1
ATOM 1547 C C . PRO A 1 191 ? 17.597 0.945 25.418 1.00 59.25 191 PRO A C 1
ATOM 1549 O O . PRO A 1 191 ? 17.027 -0.137 25.304 1.00 59.25 191 PRO A O 1
ATOM 1552 N N . ASN A 1 192 ? 17.100 1.944 26.156 1.00 60.28 192 ASN A N 1
ATOM 1553 C CA . ASN A 1 192 ? 15.824 1.903 26.872 1.00 60.28 192 ASN A CA 1
ATOM 1554 C C . ASN A 1 192 ? 14.673 2.567 26.101 1.00 60.28 192 ASN A C 1
ATOM 1556 O O . ASN A 1 192 ? 13.596 2.764 26.672 1.00 60.28 192 ASN A O 1
ATOM 1560 N N . GLU A 1 193 ? 14.889 2.968 24.846 1.00 61.25 193 GLU A N 1
ATOM 1561 C CA . GLU A 1 193 ? 13.832 3.598 24.070 1.00 61.25 193 GLU A CA 1
ATOM 1562 C C . GLU A 1 193 ? 12.709 2.599 23.762 1.00 61.25 193 GLU A C 1
ATOM 1564 O O . GLU A 1 193 ? 12.937 1.456 23.352 1.00 61.25 193 GLU A O 1
ATOM 1569 N N . LYS A 1 194 ? 11.472 3.012 24.052 1.00 58.22 194 LYS A N 1
ATOM 1570 C CA . LYS A 1 194 ? 10.296 2.161 23.884 1.00 58.22 194 LYS A CA 1
ATOM 1571 C C . LYS A 1 194 ? 10.069 1.897 22.397 1.00 58.22 194 LYS A C 1
ATOM 1573 O O . LYS A 1 194 ? 10.189 2.790 21.569 1.00 58.22 194 LYS A O 1
ATOM 1578 N N . LYS A 1 195 ? 9.657 0.672 22.077 1.00 58.84 195 LYS A N 1
ATOM 1579 C CA . LYS A 1 195 ? 9.067 0.334 20.778 1.00 58.84 195 LYS A CA 1
ATOM 1580 C C . LYS A 1 195 ? 7.972 1.371 20.436 1.00 58.84 195 LYS A C 1
ATOM 1582 O O . LYS A 1 195 ? 7.176 1.685 21.320 1.00 58.84 195 LYS A O 1
ATOM 1587 N N . GLY A 1 196 ? 7.996 1.928 19.220 1.00 60.31 196 GLY A N 1
ATOM 1588 C CA . GLY A 1 196 ? 7.040 2.950 18.757 1.00 60.31 196 GLY A CA 1
ATOM 1589 C C . GLY A 1 196 ? 7.560 4.398 18.667 1.00 60.31 196 GLY A C 1
ATOM 1590 O O . GLY A 1 196 ? 6.782 5.287 18.334 1.00 60.31 196 GLY A O 1
ATOM 1591 N N . THR A 1 197 ? 8.845 4.659 18.946 1.00 69.62 197 THR A N 1
ATOM 1592 C CA . THR A 1 197 ? 9.485 5.992 18.795 1.00 69.62 197 THR A CA 1
ATOM 1593 C C . THR A 1 197 ? 10.386 6.118 17.569 1.00 69.62 197 THR A C 1
ATOM 1595 O O . THR A 1 197 ? 11.010 7.157 17.380 1.00 69.62 197 THR A O 1
ATOM 1598 N N . GLY A 1 198 ? 10.517 5.054 16.774 1.00 81.00 198 GLY A N 1
ATOM 1599 C CA . GLY A 1 198 ? 11.348 5.095 15.578 1.00 81.00 198 GLY A CA 1
ATOM 1600 C C . GLY A 1 198 ? 10.730 5.964 14.489 1.00 81.00 198 GLY A C 1
ATOM 1601 O O . GLY A 1 198 ? 9.549 6.296 14.539 1.00 81.00 198 GLY A O 1
ATOM 1602 N N . GLU A 1 199 ? 11.524 6.285 13.479 1.00 89.31 199 GLU A N 1
ATOM 1603 C CA . GLU A 1 199 ? 11.084 7.073 12.332 1.00 89.31 199 GLU A CA 1
ATOM 1604 C C . GLU A 1 199 ? 11.049 6.211 11.065 1.00 89.31 199 GLU A C 1
ATOM 1606 O O . GLU A 1 199 ? 11.777 5.221 10.917 1.00 89.31 199 GLU A O 1
ATOM 1611 N N . MET A 1 200 ? 10.127 6.543 10.169 1.00 93.81 200 MET A N 1
ATOM 1612 C CA . MET A 1 200 ? 9.844 5.808 8.944 1.00 93.81 200 MET A CA 1
ATOM 1613 C C . MET A 1 200 ? 10.681 6.366 7.794 1.00 93.81 200 MET A C 1
ATOM 1615 O O . MET A 1 200 ? 10.626 7.555 7.515 1.00 93.81 200 MET A O 1
ATOM 1619 N N . ASP A 1 201 ? 11.417 5.511 7.086 1.00 94.00 201 ASP A N 1
ATOM 1620 C CA . ASP A 1 201 ? 12.130 5.933 5.880 1.00 94.00 201 ASP A CA 1
ATOM 1621 C C . ASP A 1 201 ? 11.219 5.976 4.644 1.00 94.00 201 ASP A C 1
ATOM 1623 O O . ASP A 1 201 ? 10.098 5.455 4.623 1.00 94.00 201 ASP A O 1
ATOM 1627 N N . TYR A 1 202 ? 11.746 6.535 3.556 1.00 95.50 202 TYR A N 1
ATOM 1628 C CA . TYR A 1 202 ? 11.015 6.650 2.299 1.00 95.50 202 TYR A CA 1
ATOM 1629 C C . TYR A 1 202 ? 10.546 5.296 1.734 1.00 95.50 202 TYR A C 1
ATOM 1631 O O . TYR A 1 202 ? 9.430 5.186 1.228 1.00 95.50 202 TYR A O 1
ATOM 1639 N N . LYS A 1 203 ? 11.346 4.224 1.844 1.00 95.25 203 LYS A N 1
ATOM 1640 C CA . LYS A 1 203 ? 10.942 2.889 1.360 1.00 95.25 203 LYS A CA 1
ATOM 1641 C C . LYS A 1 203 ? 9.762 2.321 2.140 1.00 95.25 203 LYS A C 1
ATOM 1643 O O . LYS A 1 203 ? 8.890 1.676 1.555 1.00 95.25 203 LYS A O 1
ATOM 1648 N N . THR A 1 204 ? 9.733 2.555 3.445 1.00 95.19 204 THR A N 1
ATOM 1649 C CA . THR A 1 204 ? 8.633 2.138 4.308 1.00 95.19 204 THR A CA 1
ATOM 1650 C C . THR A 1 204 ? 7.384 2.978 4.049 1.00 95.19 204 THR A C 1
ATOM 1652 O O . THR A 1 204 ? 6.287 2.423 3.966 1.00 95.19 204 THR A O 1
ATOM 1655 N N . PHE A 1 205 ? 7.542 4.282 3.813 1.00 97.19 205 PHE A N 1
ATOM 1656 C CA . PHE A 1 205 ? 6.449 5.148 3.375 1.00 97.19 205 PHE A CA 1
ATOM 1657 C C . PHE A 1 205 ? 5.853 4.705 2.029 1.00 97.19 205 PHE A C 1
ATOM 1659 O O . PHE A 1 205 ? 4.636 4.674 1.866 1.00 97.19 205 PHE A O 1
ATOM 1666 N N . LEU A 1 206 ? 6.682 4.267 1.078 1.00 97.06 206 LEU A N 1
ATOM 1667 C CA . LEU A 1 206 ? 6.209 3.718 -0.195 1.00 97.06 206 LEU A CA 1
ATOM 1668 C C . LEU A 1 206 ? 5.338 2.466 -0.011 1.00 97.06 206 LEU A C 1
ATOM 1670 O O . LEU A 1 206 ? 4.301 2.351 -0.661 1.00 97.06 206 LEU A O 1
ATOM 1674 N N . ASP A 1 207 ? 5.715 1.543 0.883 1.00 96.38 207 ASP A N 1
ATOM 1675 C CA . ASP A 1 207 ? 4.870 0.387 1.229 1.00 96.38 207 ASP A CA 1
ATOM 1676 C C . ASP A 1 207 ? 3.514 0.830 1.801 1.00 96.38 207 ASP A C 1
ATOM 1678 O O . ASP A 1 207 ? 2.486 0.221 1.494 1.00 96.38 207 ASP A O 1
ATOM 1682 N N . PHE A 1 208 ? 3.517 1.876 2.633 1.00 96.94 208 PHE A N 1
ATOM 1683 C CA . PHE A 1 208 ? 2.311 2.460 3.210 1.00 96.94 208 PHE A CA 1
ATOM 1684 C C . PHE A 1 208 ? 1.394 3.050 2.128 1.00 96.94 208 PHE A C 1
ATOM 1686 O O . PHE A 1 208 ? 0.226 2.669 2.055 1.00 96.94 208 PHE A O 1
ATOM 1693 N N . VAL A 1 209 ? 1.917 3.900 1.239 1.00 96.19 209 VAL A N 1
ATOM 1694 C CA . VAL A 1 209 ? 1.142 4.497 0.135 1.00 96.19 209 VAL A CA 1
ATOM 1695 C C . VAL A 1 209 ? 0.598 3.419 -0.804 1.00 96.19 209 VAL A C 1
ATOM 1697 O O . VAL A 1 209 ? -0.587 3.431 -1.140 1.00 96.19 209 VAL A O 1
ATOM 1700 N N . LEU A 1 210 ? 1.422 2.428 -1.167 1.00 96.44 210 LEU A N 1
ATOM 1701 C CA . LEU A 1 210 ? 0.989 1.298 -1.993 1.00 96.44 210 LEU A CA 1
ATOM 1702 C C . LEU A 1 210 ? -0.173 0.537 -1.344 1.00 96.44 210 LEU A C 1
ATOM 1704 O O . LEU A 1 210 ? -1.111 0.157 -2.044 1.00 96.44 210 LEU A O 1
ATOM 1708 N N . ALA A 1 211 ? -0.158 0.344 -0.023 1.00 96.69 211 ALA A N 1
ATOM 1709 C CA . ALA A 1 211 ? -1.278 -0.264 0.685 1.00 96.69 211 ALA A CA 1
ATOM 1710 C C . ALA A 1 211 ? -2.530 0.629 0.681 1.00 96.69 211 ALA A C 1
ATOM 1712 O O . ALA A 1 211 ? -3.616 0.134 0.376 1.00 96.69 211 ALA A O 1
ATOM 1713 N N . MET A 1 212 ? -2.383 1.928 0.966 1.00 95.69 212 MET A N 1
ATOM 1714 C CA . MET A 1 212 ? -3.490 2.894 1.022 1.00 95.69 212 MET A CA 1
ATOM 1715 C C . MET A 1 212 ? -4.244 3.029 -0.300 1.00 95.69 212 MET A C 1
ATOM 1717 O O . MET A 1 212 ? -5.473 3.128 -0.294 1.00 95.69 212 MET A O 1
ATOM 1721 N N . GLU A 1 213 ? -3.533 2.986 -1.423 1.00 93.62 213 GLU A N 1
ATOM 1722 C CA . GLU A 1 213 ? -4.138 3.067 -2.753 1.00 93.62 213 GLU A CA 1
ATOM 1723 C C . GLU A 1 213 ? -4.661 1.714 -3.266 1.00 93.62 213 GLU A C 1
ATOM 1725 O O . GLU A 1 213 ? -5.472 1.665 -4.188 1.00 93.62 213 GLU A O 1
ATOM 1730 N N . ASN A 1 214 ? -4.240 0.595 -2.662 1.00 94.88 214 ASN A N 1
ATOM 1731 C CA . ASN A 1 214 ? -4.609 -0.756 -3.096 1.00 94.88 214 ASN A CA 1
ATOM 1732 C C . ASN A 1 214 ? -5.332 -1.552 -2.001 1.00 94.88 214 ASN A C 1
ATOM 1734 O O . ASN A 1 214 ? -5.167 -2.774 -1.918 1.00 94.88 214 ASN A O 1
ATOM 1738 N N . LYS A 1 215 ? -6.173 -0.887 -1.194 1.00 94.81 215 LYS A N 1
ATOM 1739 C CA . LYS A 1 215 ? -6.962 -1.496 -0.100 1.00 94.81 215 LYS A CA 1
ATOM 1740 C C . LYS A 1 215 ? -7.789 -2.712 -0.539 1.00 94.81 215 LYS A C 1
ATOM 1742 O O . LYS A 1 215 ? -7.912 -3.662 0.220 1.00 94.81 215 LYS A O 1
ATOM 1747 N N . LYS A 1 216 ? -8.281 -2.723 -1.784 1.00 95.00 216 LYS A N 1
ATOM 1748 C CA . LYS A 1 216 ? -9.044 -3.840 -2.383 1.00 95.00 216 LYS A CA 1
ATOM 1749 C C . LYS A 1 216 ? -8.191 -5.062 -2.739 1.00 95.00 216 LYS A C 1
ATOM 1751 O O . LYS A 1 216 ? -8.709 -6.166 -2.900 1.00 95.00 216 LYS A O 1
ATOM 1756 N N . SER A 1 217 ? -6.885 -4.879 -2.927 1.00 95.69 217 SER A N 1
ATOM 1757 C CA . SER A 1 217 ? -5.982 -5.962 -3.324 1.00 95.69 217 SER A CA 1
ATOM 1758 C C . SER A 1 217 ? -5.670 -6.891 -2.148 1.00 95.69 217 SER A C 1
ATOM 1760 O O . SER A 1 217 ? -5.684 -6.491 -0.985 1.00 95.69 217 SER A O 1
ATOM 1762 N N . LYS A 1 218 ? -5.310 -8.146 -2.439 1.00 96.00 218 LYS A N 1
ATOM 1763 C CA . LYS A 1 218 ? -4.928 -9.118 -1.398 1.00 96.00 218 LYS A CA 1
ATOM 1764 C C . LYS A 1 218 ? -3.673 -8.673 -0.649 1.00 96.00 218 LYS A C 1
ATOM 1766 O O . LYS A 1 218 ? -3.518 -8.968 0.533 1.00 96.00 218 LYS A O 1
ATOM 1771 N N . GLU A 1 219 ? -2.764 -8.014 -1.351 1.00 95.69 219 GLU A N 1
ATOM 1772 C CA . GLU A 1 219 ? -1.500 -7.503 -0.842 1.00 95.69 219 GLU A CA 1
ATOM 1773 C C . GLU A 1 219 ? -1.716 -6.283 0.062 1.00 95.69 219 GLU A C 1
ATOM 1775 O O . GLU A 1 219 ? -1.167 -6.250 1.163 1.00 95.69 219 GLU A O 1
ATOM 1780 N N . GLY A 1 220 ? -2.606 -5.365 -0.330 1.00 96.69 220 GLY A N 1
ATOM 1781 C CA . GLY A 1 220 ? -3.084 -4.274 0.523 1.00 96.69 220 GLY A CA 1
ATOM 1782 C C . GLY A 1 220 ? -3.749 -4.794 1.794 1.00 96.69 220 GLY A C 1
ATOM 1783 O O . GLY A 1 220 ? -3.306 -4.474 2.893 1.00 96.69 220 GLY A O 1
ATOM 1784 N N . LEU A 1 221 ? -4.730 -5.696 1.677 1.00 97.38 221 LEU A N 1
ATOM 1785 C CA . LEU A 1 221 ? -5.392 -6.291 2.846 1.00 97.38 221 LEU A CA 1
ATOM 1786 C C . LEU A 1 221 ? -4.411 -6.998 3.786 1.00 97.38 221 LEU A C 1
ATOM 1788 O O . LEU A 1 221 ? -4.546 -6.897 5.001 1.00 97.38 221 LEU A O 1
ATOM 1792 N N . ARG A 1 222 ? -3.385 -7.674 3.257 1.00 95.75 222 ARG A N 1
ATOM 1793 C CA . ARG A 1 222 ? -2.309 -8.270 4.071 1.00 95.75 222 ARG A CA 1
ATOM 1794 C C . ARG A 1 222 ? -1.498 -7.235 4.838 1.00 95.75 222 ARG A C 1
ATOM 1796 O O . ARG A 1 222 ? -1.096 -7.512 5.968 1.00 95.75 222 ARG A O 1
ATOM 1803 N N . TYR A 1 223 ? -1.230 -6.082 4.229 1.00 96.12 223 TYR A N 1
ATOM 1804 C CA . TYR A 1 223 ? -0.539 -4.986 4.894 1.00 96.12 223 TYR A CA 1
ATOM 1805 C C . TYR A 1 223 ? -1.343 -4.503 6.104 1.00 96.12 223 TYR A C 1
ATOM 1807 O O . TYR A 1 223 ? -0.816 -4.511 7.216 1.00 96.12 223 TYR A O 1
ATOM 1815 N N . PHE A 1 224 ? -2.627 -4.184 5.916 1.00 97.25 224 PHE A N 1
ATOM 1816 C CA . PHE A 1 224 ? -3.493 -3.736 7.011 1.00 97.25 224 PHE A CA 1
ATOM 1817 C C . PHE A 1 224 ? -3.726 -4.828 8.047 1.00 97.25 224 PHE A C 1
ATOM 1819 O O . PHE A 1 224 ? -3.679 -4.555 9.239 1.00 97.25 224 PHE A O 1
ATOM 1826 N N . TRP A 1 225 ? -3.877 -6.081 7.621 1.00 96.06 225 TRP A N 1
ATOM 1827 C CA . TRP A 1 225 ? -4.030 -7.218 8.523 1.00 96.06 225 TRP A CA 1
ATOM 1828 C C . TRP A 1 225 ? -2.926 -7.288 9.577 1.00 96.06 225 TRP A C 1
ATOM 1830 O O . TRP A 1 225 ? -3.212 -7.458 10.758 1.00 96.06 225 TRP A O 1
ATOM 1840 N N . ARG A 1 226 ? -1.666 -7.100 9.161 1.00 93.69 226 ARG A N 1
ATOM 1841 C CA . ARG A 1 226 ? -0.517 -7.083 10.078 1.00 93.69 226 ARG A CA 1
ATOM 1842 C C . ARG A 1 226 ? -0.658 -6.008 11.161 1.00 93.69 226 ARG A C 1
ATOM 1844 O O . ARG A 1 226 ? -0.233 -6.224 12.291 1.00 93.69 226 ARG A O 1
ATOM 1851 N N . LEU A 1 227 ? -1.251 -4.869 10.817 1.00 95.88 227 LEU A N 1
ATOM 1852 C CA . LEU A 1 227 ? -1.453 -3.741 11.725 1.00 95.88 227 LEU A CA 1
ATOM 1853 C C . LEU A 1 227 ? -2.649 -3.982 12.651 1.00 95.88 227 LEU A C 1
ATOM 1855 O O . LEU A 1 227 ? -2.541 -3.785 13.863 1.00 95.88 227 LEU A O 1
ATOM 1859 N N . LEU A 1 228 ? -3.754 -4.477 12.093 1.00 96.69 228 LEU A N 1
ATOM 1860 C CA . LEU A 1 228 ? -5.029 -4.636 12.786 1.00 96.69 228 LEU A CA 1
ATOM 1861 C C . LEU A 1 228 ? -5.075 -5.860 13.717 1.00 96.69 228 LEU A C 1
ATOM 1863 O O . LEU A 1 228 ? -5.769 -5.828 14.729 1.00 96.69 228 LEU A O 1
ATOM 1867 N N . SER A 1 229 ? -4.350 -6.944 13.411 1.00 94.00 229 SER A N 1
ATOM 1868 C CA . SER A 1 229 ? -4.539 -8.230 14.103 1.00 94.00 229 SER A CA 1
ATOM 1869 C C . SER A 1 229 ? -3.839 -8.374 15.453 1.00 94.00 229 SER A C 1
ATOM 1871 O O . SER A 1 229 ? -4.016 -9.391 16.122 1.00 94.00 229 SER A O 1
ATOM 1873 N N . PHE A 1 230 ? -3.028 -7.399 15.878 1.00 92.12 230 PHE A N 1
ATOM 1874 C CA . PHE A 1 230 ? -2.196 -7.508 17.090 1.00 92.12 230 PHE A CA 1
ATOM 1875 C C . PHE A 1 230 ? -1.331 -8.782 17.119 1.00 92.12 230 PHE A C 1
ATOM 1877 O O . PHE A 1 230 ? -1.122 -9.388 18.169 1.00 92.12 230 PHE A O 1
ATOM 1884 N N . GLY A 1 231 ? -0.879 -9.239 15.947 1.00 89.56 231 GLY A N 1
ATOM 1885 C CA . GLY A 1 231 ? -0.106 -10.474 15.799 1.00 89.56 231 GLY A CA 1
ATOM 1886 C C . GLY A 1 231 ? -0.924 -11.767 15.910 1.00 89.56 231 GLY A C 1
ATOM 1887 O O . GLY A 1 231 ? -0.351 -12.849 15.789 1.00 89.56 231 GLY A O 1
ATOM 1888 N N . LYS A 1 232 ? -2.248 -11.685 16.104 1.00 93.94 232 LYS A N 1
ATOM 1889 C CA . LYS A 1 232 ? -3.159 -12.837 16.050 1.00 93.94 232 LYS A CA 1
ATOM 1890 C C . LYS A 1 232 ? -3.436 -13.248 14.600 1.00 93.94 232 LYS A C 1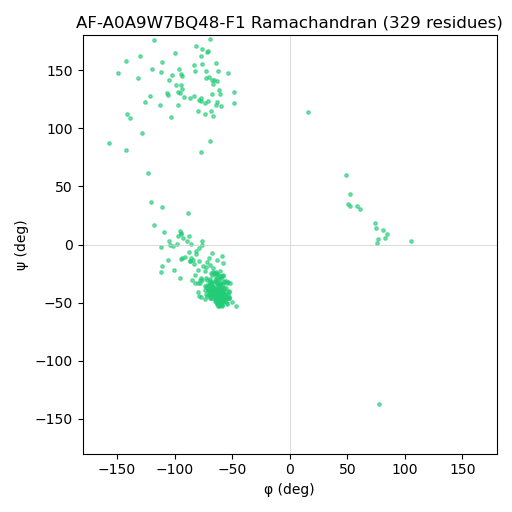
ATOM 1892 O O . LYS A 1 232 ? -3.243 -12.478 13.653 1.00 93.94 232 LYS A O 1
ATOM 1897 N N . ASP A 1 233 ? -3.939 -14.466 14.436 1.00 94.69 233 ASP A N 1
ATOM 1898 C CA . ASP A 1 233 ? -4.428 -15.036 13.177 1.00 94.69 233 ASP A CA 1
ATOM 1899 C C . ASP A 1 233 ? -5.901 -14.695 12.879 1.00 94.69 233 ASP A C 1
ATOM 1901 O O . ASP A 1 233 ? -6.411 -15.053 11.814 1.00 94.69 233 ASP A O 1
ATOM 1905 N N . TYR A 1 234 ? -6.558 -13.938 13.764 1.00 96.50 234 TYR A N 1
ATOM 1906 C CA . TYR A 1 234 ? -7.914 -13.421 13.590 1.00 96.50 234 TYR A CA 1
ATOM 1907 C C . TYR A 1 234 ? -8.090 -11.999 14.150 1.00 96.50 234 TYR A C 1
ATOM 1909 O O . TYR A 1 234 ? -7.353 -11.570 15.039 1.00 96.50 234 TYR A O 1
ATOM 1917 N N . LEU A 1 235 ? -9.108 -11.294 13.653 1.00 96.38 235 LEU A N 1
ATOM 1918 C CA . LEU A 1 235 ? -9.684 -10.093 14.250 1.00 96.38 235 LEU A CA 1
ATOM 1919 C C . LEU A 1 235 ? -10.887 -10.498 15.099 1.00 96.38 235 LEU A C 1
ATOM 1921 O O . LEU A 1 235 ? -11.754 -11.253 14.656 1.00 96.38 235 LEU A O 1
ATOM 1925 N N . ASP A 1 236 ? -10.909 -10.002 16.329 1.00 94.44 236 ASP A N 1
ATOM 1926 C CA . ASP A 1 236 ? -11.998 -10.170 17.283 1.00 94.44 236 ASP A CA 1
ATOM 1927 C C . ASP A 1 236 ? -12.607 -8.813 17.647 1.00 94.44 236 ASP A C 1
ATOM 1929 O O . ASP A 1 236 ? -12.115 -7.750 17.256 1.00 94.44 236 ASP A O 1
ATOM 1933 N N . SER A 1 237 ? -13.674 -8.847 18.444 1.00 93.88 237 SER A N 1
ATOM 1934 C CA . SER A 1 237 ? -14.333 -7.640 18.945 1.00 93.88 237 SER A CA 1
ATOM 1935 C C . SER A 1 237 ? -13.363 -6.705 19.665 1.00 93.88 237 SER A C 1
ATOM 1937 O O . SER A 1 237 ? -13.521 -5.496 19.586 1.00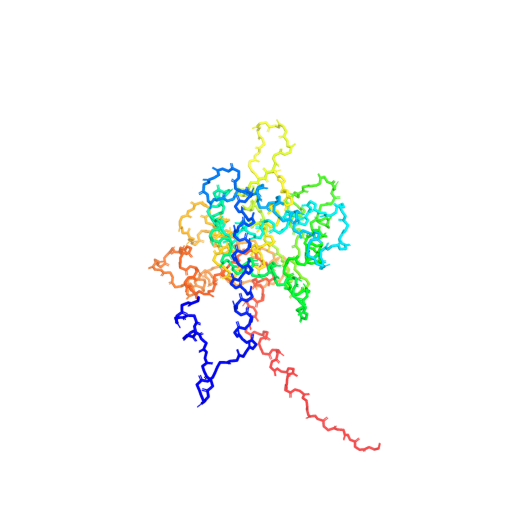 93.88 237 SER A O 1
ATOM 1939 N N . PHE A 1 238 ? -12.341 -7.231 20.351 1.00 94.81 238 PHE A N 1
ATOM 1940 C CA . PHE A 1 238 ? -11.347 -6.384 21.010 1.00 94.81 238 PHE A CA 1
ATOM 1941 C C . PHE A 1 238 ? -10.575 -5.534 19.996 1.00 94.81 238 PHE A C 1
ATOM 1943 O O . PHE A 1 238 ? -10.443 -4.330 20.206 1.00 94.81 238 PHE A O 1
ATOM 1950 N N . ALA A 1 239 ? -10.096 -6.138 18.904 1.00 95.25 239 ALA A N 1
ATOM 1951 C CA . ALA A 1 239 ? -9.358 -5.412 17.875 1.00 95.25 239 ALA A CA 1
ATOM 1952 C C . ALA A 1 239 ? -10.221 -4.319 17.227 1.00 95.25 239 ALA A C 1
ATOM 1954 O O . ALA A 1 239 ? -9.787 -3.174 17.150 1.00 95.25 239 ALA A O 1
ATOM 1955 N N . ILE A 1 240 ? -11.461 -4.645 16.845 1.00 95.25 240 ILE A N 1
ATOM 1956 C CA . ILE A 1 240 ? -12.414 -3.678 16.271 1.00 95.25 240 ILE A CA 1
ATOM 1957 C C . ILE A 1 240 ? -12.651 -2.517 17.246 1.00 95.25 240 ILE A C 1
ATOM 1959 O O . ILE A 1 240 ? -12.499 -1.354 16.880 1.00 95.25 240 ILE A O 1
ATOM 1963 N N . ASN A 1 241 ? -12.930 -2.831 18.513 1.00 93.75 241 ASN A N 1
ATOM 1964 C CA . ASN A 1 241 ? -13.193 -1.829 19.544 1.00 93.75 241 ASN A CA 1
ATOM 1965 C C . ASN A 1 241 ? -11.998 -0.905 19.788 1.00 93.75 241 ASN A C 1
ATOM 1967 O O . ASN A 1 241 ? -12.186 0.278 20.065 1.00 93.75 241 ASN A O 1
ATOM 1971 N N . TYR A 1 242 ? -10.777 -1.441 19.717 1.00 95.56 242 TYR A N 1
ATOM 1972 C CA . TYR A 1 242 ? -9.562 -0.662 19.922 1.00 95.56 242 TYR A CA 1
ATOM 1973 C C . TYR A 1 242 ? -9.442 0.471 18.899 1.00 95.56 242 TYR A C 1
ATOM 1975 O O . TYR A 1 242 ? -9.220 1.612 19.295 1.00 95.56 242 TYR A O 1
ATOM 1983 N N . PHE A 1 243 ? -9.621 0.168 17.611 1.00 95.81 243 PHE A N 1
ATOM 1984 C CA . PHE A 1 243 ? -9.519 1.170 16.548 1.00 95.81 243 PHE A CA 1
ATOM 1985 C C . PHE A 1 243 ? -10.725 2.107 16.518 1.00 95.81 243 PHE A C 1
ATOM 1987 O O . PHE A 1 243 ? -10.571 3.316 16.354 1.00 95.81 243 PHE A O 1
ATOM 1994 N N . PHE A 1 244 ? -11.922 1.566 16.746 1.00 93.31 244 PHE A N 1
ATOM 1995 C CA . PHE A 1 244 ? -13.151 2.346 16.665 1.00 93.31 244 PHE A CA 1
ATOM 1996 C C . PHE A 1 244 ? -13.271 3.410 17.768 1.00 93.31 244 PHE A C 1
ATOM 1998 O O . PHE A 1 244 ? -13.899 4.448 17.570 1.00 93.31 244 PHE A O 1
ATOM 2005 N N . ARG A 1 245 ? -12.632 3.201 18.927 1.00 92.56 245 ARG A N 1
ATOM 2006 C CA . ARG A 1 245 ? -12.666 4.158 20.044 1.00 92.56 245 ARG A CA 1
ATOM 2007 C C . ARG A 1 245 ? -12.205 5.560 19.641 1.00 92.56 245 ARG A C 1
ATOM 2009 O O . ARG A 1 245 ? -12.794 6.540 20.089 1.00 92.56 245 ARG A O 1
ATOM 2016 N N . ASP A 1 246 ? -11.168 5.651 18.817 1.00 92.38 246 ASP A N 1
ATOM 2017 C CA . ASP A 1 246 ? -10.620 6.939 18.395 1.00 92.38 246 ASP A CA 1
ATOM 2018 C C . ASP A 1 246 ? -11.579 7.680 17.460 1.00 92.38 246 ASP A C 1
ATOM 2020 O O . ASP A 1 246 ? -11.718 8.897 17.558 1.00 92.38 246 ASP A O 1
ATOM 2024 N N . ILE A 1 247 ? -12.292 6.943 16.604 1.00 91.94 247 ILE A N 1
ATOM 2025 C CA . ILE A 1 247 ? -13.320 7.495 15.716 1.00 91.94 247 ILE A CA 1
ATOM 2026 C C . ILE A 1 247 ? -14.454 8.092 16.550 1.00 91.94 247 ILE A C 1
ATOM 2028 O O . ILE A 1 247 ? -14.795 9.258 16.370 1.00 91.94 247 ILE A O 1
ATOM 2032 N N . VAL A 1 248 ? -14.977 7.337 17.522 1.00 91.00 248 VAL A N 1
ATOM 2033 C CA . VAL A 1 248 ? -16.041 7.813 18.422 1.00 91.00 248 VAL A CA 1
ATOM 2034 C C . VAL A 1 248 ? -15.609 9.061 19.187 1.00 91.00 248 VAL A C 1
ATOM 2036 O O . VAL A 1 248 ? -16.368 10.026 19.254 1.00 91.00 248 VAL A O 1
ATOM 2039 N N . GLN A 1 249 ? -14.394 9.065 19.745 1.00 91.25 249 GLN A N 1
ATOM 2040 C CA . GLN A 1 249 ? -13.885 10.220 20.484 1.00 91.25 249 GLN A CA 1
ATOM 2041 C C . GLN A 1 249 ? -13.823 11.460 19.590 1.00 91.25 249 GLN A C 1
ATOM 2043 O O . GLN A 1 249 ? -14.301 12.523 19.975 1.00 91.25 249 GLN A O 1
ATOM 2048 N N . ILE A 1 250 ? -13.284 11.319 18.379 1.00 91.00 250 ILE A N 1
ATOM 2049 C CA . ILE A 1 250 ? -13.114 12.443 17.463 1.00 91.00 250 ILE A CA 1
ATOM 2050 C C . ILE A 1 250 ? -14.461 12.958 16.947 1.00 91.00 250 ILE A C 1
ATOM 2052 O O . ILE A 1 250 ? -14.638 14.171 16.856 1.00 91.00 250 ILE A O 1
ATOM 2056 N N . LEU A 1 251 ? -15.422 12.086 16.636 1.00 89.12 251 LEU A N 1
ATOM 2057 C CA . LEU A 1 251 ? -16.772 12.512 16.253 1.00 89.12 251 LEU A CA 1
ATOM 2058 C C . LEU A 1 251 ? -17.466 13.246 17.411 1.00 89.12 251 LEU A C 1
ATOM 2060 O O . LEU A 1 251 ? -17.991 14.343 17.215 1.00 89.12 251 LEU A O 1
ATOM 2064 N N . SER A 1 252 ? -17.356 12.719 18.635 1.00 89.62 252 SER A N 1
ATOM 2065 C CA . SER A 1 252 ? -17.899 13.362 19.836 1.00 89.62 252 SER A CA 1
ATOM 2066 C C . SER A 1 252 ? -17.296 14.748 20.079 1.00 89.62 252 SER A C 1
ATOM 2068 O O . SER A 1 252 ? -18.031 15.677 20.407 1.00 89.62 252 SER A O 1
ATOM 2070 N N . ASP A 1 253 ? -15.984 14.914 19.897 1.00 91.56 253 ASP A N 1
ATOM 2071 C CA . ASP A 1 253 ? -15.304 16.209 20.054 1.00 91.56 253 ASP A CA 1
ATOM 2072 C C . ASP A 1 253 ? -15.782 17.248 19.020 1.00 91.56 253 ASP A C 1
ATOM 2074 O O . ASP A 1 253 ? -15.699 18.453 19.258 1.00 91.56 253 ASP A O 1
ATOM 2078 N N . ASN A 1 254 ? -16.322 16.790 17.884 1.00 89.88 254 ASN A N 1
ATOM 2079 C CA . ASN A 1 254 ? -16.919 17.628 16.842 1.00 89.88 254 ASN A CA 1
ATOM 2080 C C . ASN A 1 254 ? -18.448 17.778 16.987 1.00 89.88 254 ASN A C 1
ATOM 2082 O O . ASN A 1 254 ? -19.085 18.350 16.107 1.00 89.88 254 ASN A O 1
ATOM 2086 N N . ASN A 1 255 ? -19.037 17.330 18.106 1.00 89.62 255 ASN A N 1
ATOM 2087 C CA . ASN A 1 255 ? -20.486 17.318 18.368 1.00 89.62 255 ASN A CA 1
ATOM 2088 C C . ASN A 1 255 ? -21.295 16.514 17.339 1.00 89.62 255 ASN A C 1
ATOM 2090 O O . ASN A 1 255 ? -22.435 16.856 17.026 1.00 89.62 255 ASN A O 1
ATOM 2094 N N . ILE A 1 256 ? -20.697 15.445 16.823 1.00 88.25 256 ILE A N 1
ATOM 2095 C CA . ILE A 1 256 ? -21.320 14.521 15.888 1.00 88.25 256 ILE A CA 1
ATOM 2096 C C . ILE A 1 256 ? -21.658 13.228 16.639 1.00 88.25 256 ILE A C 1
ATOM 2098 O O . ILE A 1 256 ? -20.801 12.652 17.313 1.00 88.25 256 ILE A O 1
ATOM 2102 N N . GLU A 1 257 ? -22.908 12.770 16.539 1.00 84.62 257 GLU A N 1
ATOM 2103 C CA . GLU A 1 257 ? -23.331 11.499 17.134 1.00 84.62 257 GLU A CA 1
ATOM 2104 C C . GLU A 1 257 ? -22.770 10.333 16.311 1.00 84.62 257 GLU A C 1
ATOM 2106 O O . GLU A 1 257 ? -23.007 10.244 15.111 1.00 84.62 257 GLU A O 1
ATOM 2111 N N . ALA A 1 258 ? -21.995 9.460 16.954 1.00 81.88 258 ALA A N 1
ATOM 2112 C CA . ALA A 1 258 ? -21.417 8.283 16.317 1.00 81.88 258 ALA A CA 1
ATOM 2113 C C . ALA A 1 258 ? -22.305 7.051 16.530 1.00 81.88 258 ALA A C 1
ATOM 2115 O O . ALA A 1 258 ? -22.888 6.878 17.608 1.00 81.88 258 ALA A O 1
ATOM 2116 N N . ALA A 1 259 ? -22.327 6.147 15.547 1.00 84.75 259 ALA A N 1
ATOM 2117 C CA . ALA A 1 259 ? -22.957 4.841 15.692 1.00 84.75 259 ALA A CA 1
ATOM 2118 C C . ALA A 1 259 ? -22.436 4.084 16.927 1.00 84.75 259 ALA A C 1
ATOM 2120 O O . ALA A 1 259 ? -21.270 4.192 17.335 1.00 84.75 259 ALA A O 1
ATOM 2121 N N . ARG A 1 260 ? -23.309 3.277 17.541 1.00 87.00 260 ARG A N 1
ATOM 2122 C CA . ARG A 1 260 ? -22.910 2.476 18.701 1.00 87.00 260 ARG A CA 1
ATOM 2123 C C . ARG A 1 260 ? -21.896 1.435 18.262 1.00 87.00 260 ARG A C 1
ATOM 2125 O O . ARG A 1 260 ? -22.069 0.738 17.269 1.00 87.00 260 ARG A O 1
ATOM 2132 N N . LEU A 1 261 ? -20.877 1.251 19.090 1.00 84.69 261 LEU A N 1
ATOM 2133 C CA . LEU A 1 261 ? -19.820 0.274 18.847 1.00 84.69 261 LEU A CA 1
ATOM 2134 C C . LEU A 1 261 ? -20.353 -1.162 18.684 1.00 84.69 261 LEU A C 1
ATOM 2136 O O . LEU A 1 261 ? -19.778 -1.936 17.923 1.00 84.69 261 LEU A O 1
ATOM 2140 N N . SER A 1 262 ? -21.445 -1.526 19.370 1.00 89.06 262 SER A N 1
ATOM 2141 C CA . SER A 1 262 ? -22.109 -2.823 19.170 1.00 89.06 262 SER A CA 1
ATOM 2142 C C . SER A 1 262 ? -22.572 -3.013 17.733 1.00 89.06 262 SER A C 1
ATOM 2144 O O . SER A 1 262 ? -22.343 -4.080 17.171 1.00 89.06 262 SER A O 1
ATOM 2146 N N . ASP A 1 263 ? -23.151 -1.962 17.163 1.00 91.56 263 ASP A N 1
ATOM 2147 C CA . ASP A 1 263 ? -23.849 -1.981 15.885 1.00 91.56 263 ASP A CA 1
ATOM 2148 C C . ASP A 1 263 ? -22.817 -2.007 14.752 1.00 91.56 263 ASP A C 1
ATOM 2150 O O . ASP A 1 263 ? -22.879 -2.879 13.894 1.00 91.56 263 ASP A O 1
ATOM 2154 N N . VAL A 1 264 ? -21.770 -1.175 14.842 1.00 91.25 264 VAL A N 1
ATOM 2155 C CA . VAL A 1 264 ? -20.629 -1.192 13.902 1.00 91.25 264 VAL A CA 1
ATOM 2156 C C . VAL A 1 264 ? -19.922 -2.544 13.903 1.00 91.25 264 VAL A C 1
ATOM 2158 O O . VAL A 1 264 ? -19.549 -3.077 12.858 1.00 91.25 264 VAL A O 1
ATOM 2161 N N . LYS A 1 265 ? -19.726 -3.133 15.086 1.00 93.31 265 LYS A N 1
ATOM 2162 C CA . LYS A 1 265 ? -19.120 -4.458 15.203 1.00 93.31 265 LYS A CA 1
ATOM 2163 C C . LYS A 1 265 ? -20.022 -5.515 14.557 1.00 93.31 265 LYS A C 1
ATOM 2165 O O . LYS A 1 265 ? -19.513 -6.310 13.775 1.00 93.31 265 LYS A O 1
ATOM 2170 N N . ASP A 1 266 ? -21.320 -5.536 14.856 1.00 94.50 266 ASP A N 1
ATOM 2171 C CA . ASP A 1 266 ? -22.247 -6.499 14.246 1.00 94.50 266 ASP A CA 1
ATOM 2172 C C . ASP A 1 266 ? -22.299 -6.327 12.713 1.00 94.50 266 ASP A C 1
ATOM 2174 O O . ASP A 1 266 ? -22.177 -7.312 11.989 1.00 94.50 266 ASP A O 1
ATOM 2178 N N . GLU A 1 267 ? -22.305 -5.091 12.209 1.00 95.25 267 GLU A N 1
ATOM 2179 C CA . GLU A 1 267 ? -22.266 -4.781 10.777 1.00 95.25 267 GLU A CA 1
ATOM 2180 C C . GLU A 1 267 ? -20.986 -5.283 10.089 1.00 95.25 267 GLU A C 1
ATOM 2182 O O . GLU A 1 267 ? -21.055 -5.903 9.027 1.00 95.25 267 GLU A O 1
ATOM 2187 N N . ILE A 1 268 ? -19.810 -5.097 10.702 1.00 96.50 268 ILE A N 1
ATOM 2188 C CA . ILE A 1 268 ? -18.546 -5.644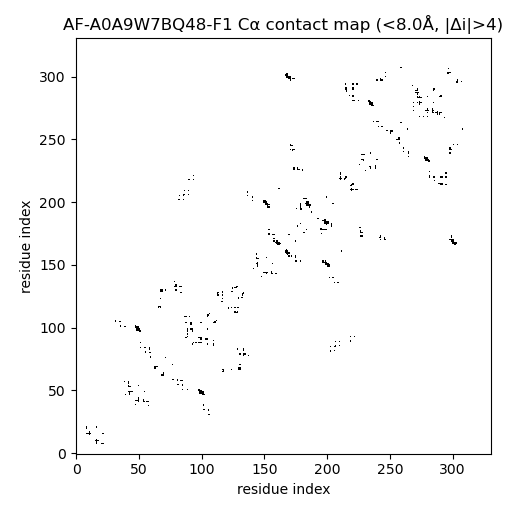 10.178 1.00 96.50 268 ILE A CA 1
ATOM 2189 C C . ILE A 1 268 ? -18.613 -7.176 10.088 1.00 96.50 268 ILE A C 1
ATOM 2191 O O . ILE A 1 268 ? -18.188 -7.762 9.086 1.00 96.50 268 ILE A O 1
ATOM 2195 N N . PHE A 1 269 ? -19.146 -7.848 11.112 1.00 97.06 269 PHE A N 1
ATOM 2196 C CA . PHE A 1 269 ? -19.283 -9.307 11.106 1.00 97.06 269 PHE A CA 1
ATOM 2197 C C . PHE A 1 269 ? -20.299 -9.789 10.059 1.00 97.06 269 PHE A C 1
ATOM 2199 O O . PHE A 1 269 ? -20.023 -10.767 9.356 1.00 97.06 269 PHE A O 1
ATOM 2206 N N . ASP A 1 270 ? -21.413 -9.080 9.891 1.00 96.44 270 ASP A N 1
ATOM 2207 C CA . ASP A 1 270 ? -22.445 -9.378 8.894 1.00 96.44 270 ASP 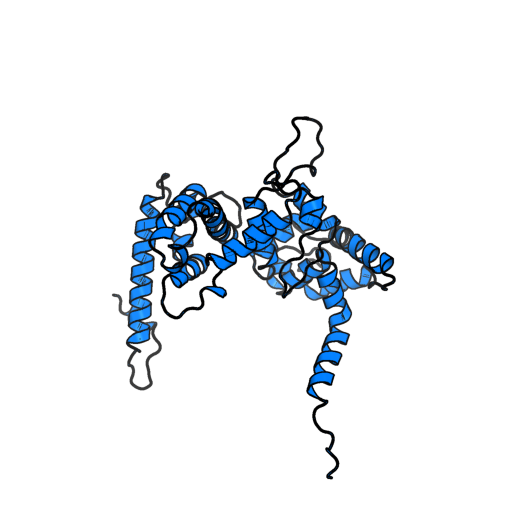A CA 1
ATOM 2208 C C . ASP A 1 270 ? -21.971 -9.128 7.457 1.00 96.44 270 ASP A C 1
ATOM 2210 O O . ASP A 1 270 ? -22.338 -9.871 6.541 1.00 96.44 270 ASP A O 1
ATOM 2214 N N . MET A 1 271 ? -21.115 -8.127 7.253 1.00 96.12 271 MET A N 1
ATOM 2215 C CA . MET A 1 271 ? -20.481 -7.826 5.971 1.00 96.12 271 MET A CA 1
ATOM 2216 C C . MET A 1 271 ? -19.461 -8.905 5.590 1.00 96.12 271 MET A C 1
ATOM 2218 O O . MET A 1 271 ? -19.447 -9.398 4.460 1.00 96.12 271 MET A O 1
ATOM 2222 N N . VAL A 1 272 ? -18.605 -9.306 6.536 1.00 97.44 272 VAL A N 1
ATOM 2223 C CA . VAL A 1 272 ? -17.522 -10.263 6.272 1.00 97.44 272 VAL A CA 1
ATOM 2224 C C . VAL A 1 272 ? -18.024 -11.707 6.204 1.00 97.44 272 VAL A C 1
ATOM 2226 O O . VAL A 1 272 ? -17.473 -12.506 5.442 1.00 97.44 272 VAL A O 1
ATOM 2229 N N . LYS A 1 273 ? -19.059 -12.050 6.981 1.00 96.94 273 LYS A N 1
ATOM 2230 C CA . LYS A 1 273 ? -19.606 -13.413 7.125 1.00 96.94 273 LYS A CA 1
ATOM 2231 C C . LYS A 1 273 ? -18.497 -14.442 7.383 1.00 96.94 273 LYS A C 1
ATOM 2233 O O . LYS A 1 273 ? -18.273 -15.344 6.560 1.00 96.94 273 LYS A O 1
ATOM 2238 N N . PRO A 1 274 ? -17.739 -14.285 8.484 1.00 97.12 274 PRO A N 1
ATOM 2239 C CA . PRO A 1 274 ? -16.622 -15.167 8.779 1.00 97.12 274 PRO A CA 1
ATOM 2240 C C . PRO A 1 274 ? -17.087 -16.605 9.017 1.00 97.12 274 PRO A C 1
ATOM 2242 O O . PRO A 1 274 ? -18.229 -16.863 9.392 1.00 97.12 274 PRO A O 1
ATOM 2245 N N . HIS A 1 275 ? -16.180 -17.561 8.803 1.00 95.75 275 HIS A N 1
ATOM 2246 C CA . HIS A 1 275 ? -16.479 -18.969 9.073 1.00 95.75 275 HIS A CA 1
ATOM 2247 C C . HIS A 1 275 ? -16.700 -19.226 10.575 1.00 95.75 275 HIS A C 1
ATOM 2249 O O . HIS A 1 275 ? -17.544 -20.036 10.951 1.00 95.75 275 HIS A O 1
ATOM 2255 N N . ASP A 1 276 ? -15.928 -18.554 11.430 1.00 95.62 276 ASP A N 1
ATOM 2256 C CA . ASP A 1 276 ? -16.148 -18.517 12.875 1.00 95.62 276 ASP A CA 1
ATOM 2257 C C . ASP A 1 276 ? -16.913 -17.224 13.221 1.00 95.62 276 ASP A C 1
ATOM 2259 O O . ASP A 1 276 ? -16.387 -16.137 12.972 1.00 95.62 276 ASP A O 1
ATOM 2263 N N . PRO A 1 277 ? -18.121 -17.305 13.815 1.00 94.50 277 PRO A N 1
ATOM 2264 C CA . PRO A 1 277 ? -18.944 -16.133 14.127 1.00 94.50 277 PRO A CA 1
ATOM 2265 C C . PRO A 1 277 ? -18.287 -15.093 15.042 1.00 94.50 277 PRO A C 1
ATOM 2267 O O . PRO A 1 277 ? -18.793 -13.983 15.148 1.00 94.50 277 PRO A O 1
ATOM 2270 N N . LEU A 1 278 ? -17.198 -15.439 15.734 1.00 94.38 278 LEU A N 1
ATOM 2271 C CA . LEU A 1 278 ? -16.500 -14.546 16.663 1.00 94.38 278 LEU A CA 1
ATOM 2272 C C . LEU A 1 278 ? -15.106 -14.136 16.177 1.00 94.38 278 LEU A C 1
ATOM 2274 O O . LEU A 1 278 ? -14.415 -13.383 16.869 1.00 94.38 278 LEU A O 1
ATOM 2278 N N . ARG A 1 279 ? -14.661 -14.652 15.026 1.00 96.69 279 ARG A N 1
ATOM 2279 C CA . ARG A 1 279 ? -13.295 -14.467 14.531 1.00 96.69 279 ARG A CA 1
ATOM 2280 C C . ARG A 1 279 ? -13.286 -14.275 13.026 1.00 96.69 279 ARG A C 1
ATOM 2282 O O . ARG A 1 279 ? -13.505 -15.212 12.265 1.00 96.69 279 ARG A O 1
ATOM 2289 N N . ILE A 1 280 ? -12.936 -13.072 12.598 1.00 97.94 280 ILE A N 1
ATOM 2290 C CA . ILE A 1 280 ? -12.657 -12.784 11.192 1.00 97.94 280 ILE A CA 1
ATOM 2291 C C . ILE A 1 280 ? -11.214 -13.182 10.917 1.00 97.94 280 ILE A C 1
ATOM 2293 O O . ILE A 1 280 ? -10.336 -12.741 11.641 1.00 97.94 280 ILE A O 1
ATOM 2297 N N . THR A 1 281 ? -10.935 -13.984 9.892 1.00 98.06 281 THR A N 1
ATOM 2298 C CA . THR A 1 281 ? -9.562 -14.242 9.416 1.00 98.06 281 THR A CA 1
ATOM 2299 C C . THR A 1 281 ? -9.232 -13.389 8.190 1.00 98.06 281 THR A C 1
ATOM 2301 O O . THR A 1 281 ? -10.125 -12.904 7.493 1.00 98.06 281 THR A O 1
ATOM 2304 N N . LEU A 1 282 ? -7.946 -13.273 7.840 1.00 96.88 282 LEU A N 1
ATOM 2305 C CA . LEU A 1 282 ? -7.531 -12.612 6.595 1.00 96.88 282 LEU A CA 1
ATOM 2306 C C . LEU A 1 282 ? -8.210 -13.229 5.359 1.00 96.88 282 LEU A C 1
ATOM 2308 O O . LEU A 1 282 ? -8.561 -12.526 4.415 1.00 96.88 282 LEU A O 1
ATOM 2312 N N . ASN A 1 283 ? -8.388 -14.552 5.351 1.00 97.31 283 ASN A N 1
ATOM 2313 C CA . ASN A 1 283 ? -9.049 -15.235 4.243 1.00 97.31 283 ASN A CA 1
ATOM 2314 C C . ASN A 1 283 ? -10.544 -14.913 4.179 1.00 97.31 283 ASN A C 1
ATOM 2316 O O . ASN A 1 283 ? -11.094 -14.897 3.080 1.00 97.31 283 ASN A O 1
ATOM 2320 N N . ASP A 1 284 ? -11.194 -14.667 5.318 1.00 97.94 284 ASP A N 1
ATOM 2321 C CA . ASP A 1 284 ? -12.587 -14.215 5.350 1.00 97.94 284 ASP A CA 1
ATOM 2322 C C . ASP A 1 284 ? -12.694 -12.800 4.786 1.00 97.94 284 ASP A C 1
ATOM 2324 O O . ASP A 1 284 ? -13.486 -12.572 3.879 1.00 97.94 284 ASP A O 1
ATOM 2328 N N . LEU A 1 285 ? -11.802 -11.903 5.215 1.00 96.75 285 LEU A N 1
ATOM 2329 C CA . LEU A 1 285 ? -11.738 -10.518 4.746 1.00 96.75 285 LEU A CA 1
ATOM 2330 C C . LEU A 1 285 ? -11.494 -10.411 3.228 1.00 96.75 285 LEU A C 1
ATOM 2332 O O . LEU A 1 285 ? -12.097 -9.592 2.545 1.00 96.75 285 LEU A O 1
ATOM 2336 N N . ILE A 1 286 ? -10.623 -11.265 2.679 1.00 96.69 286 ILE A N 1
ATOM 2337 C CA . ILE A 1 286 ? -10.374 -11.332 1.230 1.00 96.69 286 ILE A CA 1
ATOM 2338 C C . ILE A 1 286 ? -11.576 -11.929 0.484 1.00 96.69 286 ILE A C 1
ATOM 2340 O O . ILE A 1 286 ? -11.877 -11.512 -0.632 1.00 96.69 286 ILE A O 1
ATOM 2344 N N . ARG A 1 287 ? -12.228 -12.950 1.053 1.00 97.12 287 ARG A N 1
ATOM 2345 C CA . ARG A 1 287 ? -13.327 -13.677 0.398 1.00 97.12 287 ARG A CA 1
ATOM 2346 C C . ARG A 1 287 ? -14.632 -12.888 0.402 1.00 97.12 287 ARG A C 1
ATOM 2348 O O . ARG A 1 287 ? -15.414 -13.073 -0.526 1.00 97.12 287 ARG A O 1
ATOM 2355 N N . SER A 1 288 ? -14.864 -12.051 1.411 1.00 96.62 288 SER A N 1
ATOM 2356 C CA . SER A 1 288 ? -16.079 -11.237 1.505 1.00 96.62 288 SER A CA 1
ATOM 2357 C C . SER A 1 288 ? -16.185 -10.219 0.370 1.00 96.62 288 SER A C 1
ATOM 2359 O O . SER A 1 288 ? -17.288 -9.893 -0.049 1.00 96.62 288 SER A O 1
ATOM 2361 N N . GLY A 1 289 ? -15.047 -9.748 -0.155 1.00 96.06 289 GLY A N 1
ATOM 2362 C CA . GLY A 1 289 ? -15.009 -8.687 -1.163 1.00 96.06 289 GLY A CA 1
ATOM 2363 C C . GLY A 1 289 ? -15.245 -7.284 -0.596 1.00 96.06 289 GLY A C 1
ATOM 2364 O O . GLY A 1 289 ? -15.279 -6.339 -1.372 1.00 96.06 289 GLY A O 1
ATOM 2365 N N . CYS A 1 290 ? -15.362 -7.154 0.729 1.00 96.69 290 CYS A N 1
ATOM 2366 C CA . CYS A 1 290 ? -15.591 -5.887 1.432 1.00 96.69 290 CYS A CA 1
ATOM 2367 C C . CYS A 1 290 ? -14.441 -5.536 2.392 1.00 96.69 290 CYS A C 1
ATOM 2369 O O . CYS A 1 290 ? -14.601 -4.762 3.334 1.00 96.69 290 CYS A O 1
ATOM 2371 N N . GLY A 1 291 ? -13.281 -6.174 2.223 1.00 96.94 291 GLY A N 1
ATOM 2372 C CA . GLY A 1 291 ? -12.152 -6.001 3.130 1.00 96.94 291 GLY A CA 1
ATOM 2373 C C . GLY A 1 291 ? -11.603 -4.577 3.163 1.00 96.94 291 GLY A C 1
ATOM 2374 O O . GLY A 1 291 ? -11.143 -4.126 4.206 1.00 96.94 291 GLY A O 1
ATOM 2375 N N . ASP A 1 292 ? -11.660 -3.876 2.037 1.00 96.44 292 ASP A N 1
ATOM 2376 C CA . ASP A 1 292 ? -11.285 -2.472 1.914 1.00 96.44 292 ASP A CA 1
ATOM 2377 C C . ASP A 1 292 ? -12.200 -1.568 2.737 1.00 96.44 292 ASP A C 1
ATOM 2379 O O . ASP A 1 292 ? -11.684 -0.748 3.489 1.00 96.44 292 ASP A O 1
ATOM 2383 N N . THR A 1 293 ? -13.517 -1.787 2.673 1.00 96.44 293 THR A N 1
ATOM 2384 C CA . THR A 1 293 ? -14.506 -1.060 3.480 1.00 96.44 293 THR A CA 1
ATOM 2385 C C . THR A 1 293 ? -14.265 -1.275 4.970 1.00 96.44 293 THR A C 1
ATOM 2387 O O . THR A 1 293 ? -14.189 -0.314 5.726 1.00 96.44 293 THR A O 1
ATOM 2390 N N . VAL A 1 294 ? -14.052 -2.524 5.401 1.00 96.81 294 VAL A N 1
ATOM 2391 C CA . VAL A 1 294 ? -13.747 -2.827 6.811 1.00 96.81 294 VAL A CA 1
ATOM 2392 C C . VAL A 1 294 ? -12.454 -2.148 7.261 1.00 96.81 294 VAL A C 1
ATOM 2394 O O . VAL A 1 294 ? -12.395 -1.613 8.363 1.00 96.81 294 VAL A O 1
ATOM 2397 N N . VAL A 1 295 ? -11.403 -2.168 6.436 1.00 97.25 295 VAL A N 1
ATOM 2398 C CA . VAL A 1 295 ? -10.151 -1.467 6.750 1.00 97.25 295 VAL A CA 1
ATOM 2399 C C . VAL A 1 295 ? -10.408 0.032 6.887 1.00 97.25 295 VAL A C 1
ATOM 2401 O O . VAL A 1 295 ? -9.996 0.620 7.881 1.00 97.25 295 VAL A O 1
ATOM 2404 N N . GLU A 1 296 ? -11.102 0.633 5.925 1.00 95.56 296 GLU A N 1
ATOM 2405 C CA . GLU A 1 296 ? -11.417 2.061 5.883 1.00 95.56 296 GLU A CA 1
ATOM 2406 C C . GLU A 1 296 ? -12.212 2.514 7.113 1.00 95.56 296 GLU A C 1
ATOM 2408 O O . GLU A 1 296 ? -11.787 3.445 7.792 1.00 95.56 296 GLU A O 1
ATOM 2413 N N . MET A 1 297 ? -13.254 1.769 7.495 1.00 94.69 297 MET A N 1
ATOM 2414 C CA . MET A 1 297 ? -14.037 2.012 8.713 1.00 94.69 297 MET A CA 1
ATOM 2415 C C . MET A 1 297 ? -13.207 1.990 10.003 1.00 94.69 297 MET A C 1
ATOM 2417 O O . MET A 1 297 ? -13.618 2.581 10.996 1.00 94.69 297 MET A O 1
ATOM 2421 N N . LEU A 1 298 ? -12.082 1.268 10.036 1.00 95.62 298 LEU A N 1
ATOM 2422 C CA . LEU A 1 298 ? -11.263 1.120 11.243 1.00 95.62 298 LEU A CA 1
ATOM 2423 C C . LEU A 1 298 ? -10.104 2.121 11.305 1.00 95.62 298 LEU A C 1
ATOM 2425 O O . LEU A 1 298 ? -9.654 2.466 12.398 1.00 95.62 298 LEU A O 1
ATOM 2429 N N . ILE A 1 299 ? -9.581 2.565 10.163 1.00 95.69 299 ILE A N 1
ATOM 2430 C CA . ILE A 1 299 ? -8.337 3.350 10.124 1.00 95.69 299 ILE A CA 1
ATOM 2431 C C . ILE A 1 299 ? -8.536 4.809 9.729 1.00 95.69 299 ILE A C 1
ATOM 2433 O O . ILE A 1 299 ? -7.633 5.606 9.979 1.00 95.69 299 ILE A O 1
ATOM 2437 N N . ASP A 1 300 ? -9.665 5.156 9.109 1.00 95.38 300 ASP A N 1
ATOM 2438 C CA . ASP A 1 300 ? -9.924 6.475 8.534 1.00 95.38 300 ASP A CA 1
ATOM 2439 C C . ASP A 1 300 ? -11.226 7.064 9.085 1.00 95.38 300 ASP A C 1
ATOM 2441 O O . ASP A 1 300 ? -12.304 6.491 8.951 1.00 95.38 300 ASP A O 1
ATOM 2445 N N . ILE A 1 301 ? -11.125 8.243 9.693 1.00 94.00 301 ILE A N 1
ATOM 2446 C CA . ILE A 1 301 ? -12.267 8.964 10.261 1.00 94.00 301 ILE A CA 1
ATOM 2447 C C . ILE A 1 301 ? -13.202 9.443 9.147 1.00 94.00 301 ILE A C 1
ATOM 2449 O O . ILE A 1 301 ? -14.419 9.343 9.292 1.00 94.00 301 ILE A O 1
ATOM 2453 N N . ASN A 1 302 ? -12.648 9.933 8.032 1.00 92.38 302 ASN A N 1
ATOM 2454 C CA . ASN A 1 302 ? -13.445 10.374 6.885 1.00 92.38 302 ASN A CA 1
ATOM 2455 C C . ASN A 1 302 ? -14.087 9.171 6.191 1.00 92.38 302 ASN A C 1
ATOM 2457 O O . ASN A 1 302 ? -15.257 9.223 5.821 1.00 92.38 302 ASN A O 1
ATOM 2461 N N . GLY A 1 303 ? -13.330 8.079 6.071 1.00 92.25 303 GLY A N 1
ATOM 2462 C CA . GLY A 1 303 ? -13.808 6.811 5.532 1.00 92.25 303 GLY A CA 1
ATOM 2463 C C . GLY A 1 303 ? -14.979 6.238 6.331 1.00 92.25 303 GLY A C 1
ATOM 2464 O O . GLY A 1 303 ? -16.002 5.872 5.755 1.00 92.25 303 GLY A O 1
ATOM 2465 N N . PHE A 1 304 ? -14.881 6.234 7.665 1.00 93.50 304 PHE A N 1
ATOM 2466 C CA . PHE A 1 304 ? -16.000 5.851 8.525 1.00 93.50 304 PHE A CA 1
ATOM 2467 C C . PHE A 1 304 ? -17.197 6.795 8.365 1.00 93.50 304 PHE A C 1
ATOM 2469 O O . PHE A 1 304 ? -18.315 6.324 8.189 1.00 93.50 304 PHE A O 1
ATOM 2476 N N . TRP A 1 305 ? -16.975 8.113 8.379 1.00 90.50 305 TRP A N 1
ATOM 2477 C CA . TRP A 1 305 ? -18.048 9.100 8.226 1.00 90.50 305 TRP A CA 1
ATOM 2478 C C . TRP A 1 305 ? -18.825 8.928 6.915 1.00 90.50 305 TRP A C 1
ATOM 2480 O O . TRP A 1 305 ? -20.055 8.932 6.920 1.00 90.50 305 TRP A O 1
ATOM 2490 N N . ALA A 1 306 ? -18.116 8.735 5.800 1.00 90.69 306 ALA A N 1
ATOM 2491 C CA . ALA A 1 306 ? -18.727 8.485 4.499 1.00 90.69 306 ALA A CA 1
ATOM 2492 C C . ALA A 1 306 ? -19.535 7.179 4.490 1.00 90.69 306 ALA A C 1
ATOM 2494 O O . ALA A 1 306 ? -20.613 7.121 3.903 1.00 90.69 306 ALA A O 1
ATOM 2495 N N . TYR A 1 307 ? -19.041 6.140 5.167 1.00 90.88 307 TYR A N 1
ATOM 2496 C CA . TYR A 1 307 ? -19.740 4.864 5.280 1.00 90.88 307 TYR A CA 1
ATOM 2497 C C . TYR A 1 307 ? -21.006 4.950 6.144 1.00 90.88 307 TYR A C 1
ATOM 2499 O O . TYR A 1 307 ? -22.031 4.377 5.774 1.00 90.88 307 TYR A O 1
ATOM 2507 N N . ASP A 1 308 ? -20.945 5.658 7.272 1.00 89.50 308 ASP A N 1
ATOM 2508 C CA . ASP A 1 308 ? -22.065 5.842 8.206 1.00 89.50 308 ASP A CA 1
ATOM 2509 C C . ASP A 1 308 ? -23.192 6.678 7.570 1.00 89.50 308 ASP A C 1
ATOM 2511 O O . ASP A 1 308 ? -24.370 6.380 7.733 1.00 89.50 308 ASP A O 1
ATOM 2515 N N . ASN A 1 309 ? -22.832 7.663 6.737 1.00 86.81 309 ASN A N 1
ATOM 2516 C CA . ASN A 1 309 ? -23.779 8.536 6.031 1.00 86.81 309 ASN A CA 1
ATOM 2517 C C . ASN A 1 309 ? -24.123 8.069 4.608 1.00 86.81 309 ASN A C 1
ATOM 2519 O O . ASN A 1 309 ? -24.777 8.800 3.865 1.00 86.81 309 ASN A O 1
ATOM 2523 N N . ARG A 1 310 ? -23.701 6.865 4.204 1.00 85.88 310 ARG A N 1
ATOM 2524 C CA . ARG A 1 310 ? -23.850 6.386 2.819 1.00 85.88 310 ARG A CA 1
ATOM 2525 C C . ARG A 1 310 ? -25.293 6.378 2.319 1.00 85.88 310 ARG A C 1
ATOM 2527 O O . ARG A 1 310 ? -25.510 6.545 1.131 1.00 85.88 310 ARG A O 1
ATOM 2534 N N . GLU A 1 311 ? -26.265 6.154 3.203 1.00 81.88 311 GLU A N 1
ATOM 2535 C CA . GLU A 1 311 ? -27.679 6.148 2.819 1.00 81.88 311 GLU A CA 1
ATOM 2536 C C . GLU A 1 311 ? -28.160 7.566 2.508 1.00 81.88 311 GLU A C 1
ATOM 2538 O O . GLU A 1 311 ? -28.791 7.764 1.480 1.00 81.88 311 GLU A O 1
ATOM 2543 N N . SER A 1 312 ? -27.798 8.554 3.332 1.00 77.19 312 SER A N 1
ATOM 2544 C CA . SER A 1 312 ? -28.141 9.965 3.116 1.00 77.19 312 SER A CA 1
ATOM 2545 C C . SER A 1 312 ? -27.480 10.539 1.863 1.00 77.19 312 SER A C 1
ATOM 2547 O O . SER A 1 312 ? -28.142 11.209 1.082 1.00 77.19 312 SER A O 1
ATOM 2549 N N . LEU A 1 313 ? -26.200 10.223 1.637 1.00 71.38 313 LEU A N 1
ATOM 2550 C CA . LEU A 1 313 ? -25.445 10.722 0.481 1.00 71.38 313 LEU A CA 1
ATOM 2551 C C . LEU A 1 313 ? -26.009 10.224 -0.858 1.00 71.38 313 LEU A C 1
ATOM 2553 O O . LEU A 1 313 ? -25.932 10.935 -1.850 1.00 71.38 313 LEU A O 1
ATOM 2557 N N . VAL A 1 314 ? -26.595 9.022 -0.889 1.00 70.50 314 VAL A N 1
ATOM 2558 C CA . VAL A 1 314 ? -27.237 8.486 -2.101 1.00 70.50 314 VAL A CA 1
ATOM 2559 C C . VAL A 1 314 ? -28.515 9.256 -2.449 1.00 70.50 314 VAL A C 1
ATOM 2561 O O . VAL A 1 314 ? -28.804 9.428 -3.626 1.00 70.50 314 VAL A O 1
ATOM 2564 N N . TYR A 1 315 ? -29.262 9.748 -1.454 1.00 60.31 315 TYR A N 1
ATOM 2565 C CA . TYR A 1 315 ? -30.452 10.567 -1.714 1.00 60.31 315 TYR A CA 1
ATOM 2566 C C . TYR A 1 315 ? -30.099 11.962 -2.243 1.00 60.31 315 TYR A C 1
ATOM 2568 O O . TYR A 1 315 ? -30.806 12.464 -3.111 1.00 60.31 315 TYR A O 1
ATOM 2576 N N . ASP A 1 316 ? -29.002 12.561 -1.770 1.00 58.28 316 ASP A N 1
ATOM 2577 C CA . ASP A 1 316 ? -28.559 13.877 -2.249 1.00 58.28 316 ASP A CA 1
ATOM 2578 C C . ASP A 1 316 ? -28.101 13.829 -3.726 1.00 58.28 316 ASP A C 1
ATOM 2580 O O . ASP A 1 316 ? -28.391 14.754 -4.486 1.00 58.28 316 ASP A O 1
ATOM 2584 N N . ASP A 1 317 ? -27.453 12.738 -4.162 1.00 55.50 317 ASP A N 1
ATOM 2585 C CA . ASP A 1 317 ? -27.043 12.543 -5.566 1.00 55.50 317 ASP A CA 1
ATOM 2586 C C . ASP A 1 317 ? -28.253 12.334 -6.511 1.00 55.50 317 ASP A C 1
ATOM 2588 O O . ASP A 1 317 ? -28.248 12.821 -7.644 1.00 55.50 317 ASP A O 1
ATOM 2592 N N . ASP A 1 318 ? -29.311 11.648 -6.054 1.00 54.59 318 ASP A N 1
ATOM 2593 C CA . ASP A 1 318 ? -30.529 11.407 -6.849 1.00 54.59 318 ASP A CA 1
ATOM 2594 C C . ASP A 1 318 ? -31.386 12.688 -7.021 1.00 54.59 318 ASP A C 1
ATOM 2596 O O . ASP A 1 318 ? -32.045 12.861 -8.054 1.00 54.59 318 ASP A O 1
ATOM 2600 N N . ASP A 1 319 ? -31.369 13.611 -6.050 1.00 52.84 319 ASP A N 1
ATOM 2601 C CA . ASP A 1 319 ? -32.115 14.879 -6.112 1.00 52.84 319 ASP A CA 1
ATOM 2602 C C . ASP A 1 319 ? -31.444 15.926 -7.035 1.00 52.84 319 ASP A C 1
ATOM 2604 O O . ASP A 1 319 ? -32.142 16.733 -7.664 1.00 52.84 319 ASP A O 1
ATOM 2608 N N . GLU A 1 320 ? -30.113 15.901 -7.199 1.00 52.09 320 GLU A N 1
ATOM 2609 C CA . GLU A 1 320 ? -29.406 16.783 -8.147 1.00 52.09 320 GLU A CA 1
ATOM 2610 C C . GLU A 1 320 ? -29.618 16.383 -9.623 1.00 52.09 320 GLU A C 1
ATOM 2612 O O . GLU A 1 320 ? -29.654 17.258 -10.495 1.00 52.09 320 GLU A O 1
ATOM 2617 N N . GLU A 1 321 ? -29.844 15.099 -9.930 1.00 50.78 321 GLU A N 1
ATOM 2618 C CA . GLU A 1 321 ? -30.172 14.649 -11.296 1.00 50.78 321 GLU A CA 1
ATOM 2619 C C . GLU A 1 321 ? -31.651 14.886 -11.685 1.00 50.78 321 GLU A C 1
ATOM 2621 O O . GLU A 1 321 ? -31.993 14.861 -12.873 1.00 50.78 321 GLU A O 1
ATOM 2626 N N . GLY A 1 322 ? -32.537 15.174 -10.721 1.00 45.94 322 GLY A N 1
ATOM 2627 C CA . GLY A 1 322 ? -33.977 15.385 -10.942 1.00 45.94 322 GLY A CA 1
ATOM 2628 C C . GLY A 1 322 ? -34.433 16.840 -11.142 1.00 45.94 322 GLY A C 1
ATOM 2629 O O . GLY A 1 322 ? -35.565 17.073 -11.570 1.00 45.94 322 GLY A O 1
ATOM 2630 N N . GLY A 1 323 ? -33.586 17.835 -10.857 1.00 42.00 323 GLY A N 1
ATOM 2631 C CA . GLY A 1 323 ? -33.963 19.259 -10.766 1.00 42.00 323 GLY A CA 1
ATOM 2632 C C . GLY A 1 323 ? -33.921 20.076 -12.067 1.00 42.00 323 GLY A C 1
ATOM 2633 O O . GLY A 1 323 ? -33.669 21.280 -12.026 1.00 42.00 323 GLY A O 1
ATOM 2634 N N . GLY A 1 324 ? -34.106 19.444 -13.228 1.00 43.56 324 GLY A N 1
ATOM 2635 C CA . GLY A 1 324 ? -33.798 20.027 -14.537 1.00 43.56 324 GLY A CA 1
ATOM 2636 C C . GLY A 1 324 ? -34.977 20.371 -15.448 1.00 43.56 324 GLY A C 1
ATOM 2637 O O . GLY A 1 324 ? -34.802 20.245 -16.651 1.00 43.56 324 GLY A O 1
ATOM 2638 N N . GLU A 1 325 ? -36.152 20.775 -14.956 1.00 49.50 325 GLU A N 1
ATOM 2639 C CA . GLU A 1 325 ? -37.230 21.284 -15.830 1.00 49.50 325 GLU A CA 1
ATOM 2640 C C . GLU A 1 325 ? -38.217 22.188 -15.060 1.00 49.50 325 GLU A C 1
ATOM 2642 O O . GLU A 1 325 ? -39.244 21.723 -14.585 1.00 49.50 325 GLU A O 1
ATOM 2647 N N . GLU A 1 326 ? -37.944 23.497 -14.963 1.00 43.09 326 GLU A N 1
ATOM 2648 C CA . GLU A 1 326 ? -39.008 24.503 -14.784 1.00 43.09 326 GLU A CA 1
ATOM 2649 C C . GLU A 1 326 ? -38.755 25.761 -15.640 1.00 43.09 326 GLU A C 1
ATOM 2651 O O . GLU A 1 326 ? -37.830 26.547 -15.431 1.00 43.09 326 GLU A O 1
ATOM 2656 N N . ASP A 1 327 ? -39.606 25.864 -16.663 1.00 48.72 327 ASP A N 1
ATOM 2657 C CA . ASP A 1 327 ? -40.141 27.019 -17.387 1.00 48.72 327 ASP A CA 1
ATOM 2658 C C . ASP A 1 327 ? -39.471 28.400 -17.244 1.00 48.72 327 ASP A C 1
ATOM 2660 O O . ASP A 1 327 ? -39.601 29.122 -16.255 1.00 48.72 327 ASP A O 1
ATOM 2664 N N . SER A 1 328 ? -38.906 28.866 -18.362 1.00 38.34 328 SER A N 1
ATOM 2665 C CA . SER A 1 328 ? -38.656 30.293 -18.596 1.00 38.34 328 SER A CA 1
ATOM 2666 C C . SER A 1 328 ? -39.961 31.011 -18.972 1.00 38.34 328 SER A C 1
ATOM 2668 O O . SER A 1 328 ? -40.593 30.625 -19.961 1.00 38.34 328 SER A O 1
ATOM 2670 N N . PRO A 1 329 ? -40.368 32.096 -18.286 1.00 52.75 329 PRO A N 1
ATOM 2671 C CA . PRO A 1 329 ? -41.466 32.917 -18.764 1.00 52.75 329 PRO A CA 1
ATOM 2672 C C . PRO A 1 329 ? -40.979 33.805 -19.914 1.00 52.75 329 PRO A C 1
ATOM 2674 O O . PRO A 1 329 ? -40.037 34.584 -19.770 1.00 52.75 329 PRO A O 1
ATOM 2677 N N . ASN A 1 330 ? -41.656 33.685 -21.057 1.00 47.97 330 ASN A N 1
ATOM 2678 C CA . ASN A 1 330 ? -41.541 34.597 -22.191 1.00 47.97 330 ASN A CA 1
ATOM 2679 C C . ASN A 1 330 ? -41.642 36.060 -21.735 1.00 47.97 330 ASN A C 1
ATOM 2681 O O . ASN A 1 330 ? -42.695 36.471 -21.237 1.00 47.97 330 ASN A O 1
ATOM 2685 N N . ASN A 1 331 ? -40.607 36.850 -22.028 1.00 45.25 331 ASN A N 1
ATOM 2686 C CA . ASN A 1 331 ? -40.794 38.206 -22.538 1.00 45.25 331 ASN A CA 1
ATOM 2687 C C . ASN A 1 331 ? -39.607 38.666 -23.385 1.00 45.25 331 ASN A C 1
ATOM 2689 O O . ASN A 1 331 ? -38.485 38.734 -22.833 1.00 45.25 331 ASN A O 1
#

InterPro domains:
  IPR011992 EF-hand domain pair [SSF47473] (126-287)
  IPR018247 EF-Hand 1, calcium-binding site [PS00018] (145-157)
  IPR039865 Serine/threonine-protein phosphatase 2A regulatory subunit B'' subunit gamma [PTHR12085] (2-313)

Sequence (331 aa):
MSPSFFLSFTPDTKGRISATSFFKRLCSSICIAKTRITLQFYDQSNRGTLRETDVENYIFNLIPDLPPLANMSTAFHPFYVFTATRRFMFFLDPKRTGSIPIRRLVTSSIMEELLELGMEGKEASTNWFSSENSLRVYSQYLELDKDQNGLLSKTELQNYTGSERQPVRLTPAFIDRIFDEITTYQTSTNPNEKKGTGEMDYKTFLDFVLAMENKKSKEGLRYFWRLLSFGKDYLDSFAINYFFRDIVQILSDNNIEAARLSDVKDEIFDMVKPHDPLRITLNDLIRSGCGDTVVEMLIDINGFWAYDNRESLVYDDDDEEGGGEEDSPNN